Protein AF-A0AA38TE04-F1 (afdb_monomer)

InterPro domains:
  IPR000225 Armadillo [PF00514] (220-258)
  IPR000225 Armadillo [PS50176] (141-183)
  IPR000225 Armadillo [PS50176] (229-258)
  IPR000225 Armadillo [SM00185] (130-170)
  IPR000225 Armadillo [SM00185] (172-217)
  IPR000225 Armadillo [SM00185] (218-259)
  IPR000225 Armadillo [SM00185] (260-299)
  IPR011989 Armadillo-like helical [G3DSA:1.25.10.10] (79-306)
  IPR016024 Armadillo-type fold [SSF48371] (100-291)

Mean predicted aligned error: 15.2 Å

Secondary structure (DSSP, 8-state):
-------------SHHHHHHHHHHHHHHHHHHTT--------------------------S------------HHHHHHHHHHHHHHHHHHHHHHHHHHHHHHHHHHH--S-HHHHHHHHHHHHHHTSS-HHHHHHHHHTT-HHHHHHGGG-S-HHHHHHHHHHHHHHHTT-HHHHHHHHHTTHHHHHHHHHH-TTSSSPPHHHHHHHHHHHHHHHTSHHHHHHHHHTTHHHHHHHHHHH---HHHHHHHHHHHHHHHTSHHHHHHHHHSTTHHHHHHHHTTSTTTHHHHHHHHHHHHHS---------

Organism: NCBI:txid347529

Sequence (309 aa):
MAKLQQTSTTVVGDGSFKLWSSCRRKIIDAVRCSGGISRYRKTVKSPVPKNHKVEEVRASIDECRSDTVKSDCDGKVSEKLSELMKTSKLLSSAEEDVRWKAAVKRLQSGGDGGEALGGAKLVRVLAKDDSEAREKLALFGVIPPLVAMLDSDDLDSRISALYALLNLGIGNDLNKSAIVESGAVHKMLDLVESPIEGLPNPDLSAAIVANFLGLSALDSNKSVIGSSGAIPFLIKTLKSNKNPQVIQDSLRALYNLSILPSNVLPMIETGDFVPFLLTMMGDTGSSDRILSILSNVVSTPRVGPRLVP

Radius of gyration: 30.35 Å; Cα contacts (8 Å, |Δi|>4): 271; chains: 1; bounding box: 48×116×72 Å

Foldseek 3Di:
DDDDDDDDDDPPDDVVVVVVVVLLVVLVVVVVVVPDDDDDDDDDDDDDDDDDDDDDDDDDDDDDDDDDDDDPPPVVVVVVVVVVVVVVVVVVVVVLVVQLVLLLCLLPPPDDLVSNLVSLQSLLVQLQPDLVSLVVSVVSPSLLSLLVQLPPPDPSSVLSSLSSLLSSLVVNLVSLVVNVVSVSLQSLVCQCPPPPPPHRDPSSLLSSLSNLLSSLLHPVSLVVNLPRCVLLSLLVCLVPDDDPSSVQSSLNSLLSSLLDLVSLVVNVVNPCSSVVLVVVCVDPVCNVSSVSSVVSNSPRDPPPPPPPD

Nearest PDB structures (foldseek):
  3wpt-assembly2_B  TM=8.671E-01  e=2.484E-06  Homo sapiens
  5gxw-assembly1_A  TM=8.654E-01  e=3.233E-06  Mus musculus
  7n8j-assembly1_A  TM=8.600E-01  e=3.688E-06  Homo sapiens
  6p6e-assembly1_A  TM=8.614E-01  e=5.719E-06  Mus musculus
  6d7m-assembly1_B  TM=8.656E-01  e=7.442E-06  Mus musculus

Structure (mmCIF, N/CA/C/O backbone):
data_AF-A0AA38TE04-F1
#
_entry.id   AF-A0AA38TE04-F1
#
loop_
_atom_site.group_PDB
_atom_site.id
_atom_site.type_symbol
_atom_site.label_atom_id
_atom_site.label_alt_id
_atom_site.label_comp_id
_atom_site.label_asym_id
_atom_site.label_entity_id
_atom_site.label_seq_id
_atom_site.pdbx_PDB_ins_code
_atom_site.Cartn_x
_atom_site.Cartn_y
_atom_site.Cartn_z
_atom_site.occupancy
_atom_site.B_iso_or_equiv
_atom_site.auth_seq_id
_atom_site.auth_comp_id
_atom_site.auth_asym_id
_atom_site.auth_atom_id
_atom_site.pdbx_PDB_model_num
ATOM 1 N N . MET A 1 1 ? 4.808 53.481 -25.956 1.00 38.72 1 MET A N 1
ATOM 2 C CA . MET A 1 1 ? 5.789 52.407 -25.699 1.00 38.72 1 MET A CA 1
ATOM 3 C C . MET A 1 1 ? 5.038 51.171 -25.233 1.00 38.72 1 MET A C 1
ATOM 5 O O . MET A 1 1 ? 4.556 51.164 -24.113 1.00 38.72 1 MET A O 1
ATOM 9 N N . ALA A 1 2 ? 4.891 50.168 -26.098 1.00 33.72 2 ALA A N 1
ATOM 10 C CA . ALA A 1 2 ? 4.347 48.855 -25.756 1.00 33.72 2 ALA A CA 1
ATOM 11 C C . ALA A 1 2 ? 5.296 47.814 -26.363 1.00 33.72 2 ALA A C 1
ATOM 13 O O . ALA A 1 2 ? 5.526 47.828 -27.572 1.00 33.72 2 ALA A O 1
ATOM 14 N N . LYS A 1 3 ? 5.926 46.990 -25.521 1.00 33.34 3 LYS A N 1
ATOM 15 C CA . LYS A 1 3 ? 6.826 45.912 -25.947 1.00 33.34 3 LYS A CA 1
ATOM 16 C C . LYS A 1 3 ? 6.043 44.602 -25.936 1.00 33.34 3 LYS A C 1
ATOM 18 O O . LYS A 1 3 ? 5.576 44.171 -24.890 1.00 33.34 3 LYS A O 1
ATOM 23 N N . LEU A 1 4 ? 5.918 44.006 -27.119 1.00 36.34 4 LEU A N 1
ATOM 24 C CA . LEU A 1 4 ? 5.495 42.627 -27.341 1.00 36.34 4 LEU A CA 1
ATOM 25 C C . LEU A 1 4 ? 6.495 41.672 -26.674 1.00 36.34 4 LEU A C 1
ATOM 27 O O . LEU A 1 4 ? 7.697 41.775 -26.918 1.00 36.34 4 LEU A O 1
ATOM 31 N N . GLN A 1 5 ? 5.998 40.734 -25.870 1.00 35.09 5 GLN A N 1
ATOM 32 C CA . GLN A 1 5 ? 6.769 39.604 -25.358 1.00 35.09 5 GLN A CA 1
ATOM 33 C C . GLN A 1 5 ? 6.311 38.349 -26.109 1.00 35.09 5 GLN A C 1
ATOM 35 O O . GLN A 1 5 ? 5.155 37.943 -26.021 1.00 35.09 5 GLN A O 1
ATOM 40 N N . GLN A 1 6 ? 7.216 37.793 -26.914 1.00 31.72 6 GLN A N 1
ATOM 41 C CA . GLN A 1 6 ? 7.034 36.537 -27.634 1.00 31.72 6 GLN A CA 1
ATOM 42 C C . GLN A 1 6 ? 7.023 35.374 -26.635 1.00 31.72 6 GLN A C 1
ATOM 44 O O . GLN A 1 6 ? 7.957 35.212 -25.851 1.00 31.72 6 GLN A O 1
ATOM 49 N N . THR A 1 7 ? 5.980 34.551 -26.678 1.00 30.83 7 THR A N 1
ATOM 50 C CA . THR A 1 7 ? 5.929 33.256 -25.997 1.00 30.83 7 THR A CA 1
ATOM 51 C C . THR A 1 7 ? 6.610 32.205 -26.871 1.00 30.83 7 THR A C 1
ATOM 53 O O . THR A 1 7 ? 6.063 31.791 -27.892 1.00 30.83 7 THR A O 1
ATOM 56 N N . SER A 1 8 ? 7.805 31.771 -26.474 1.00 29.27 8 SER A N 1
ATOM 57 C CA . SER A 1 8 ? 8.493 30.628 -27.076 1.00 29.27 8 SER A CA 1
ATOM 58 C C . SER A 1 8 ? 7.889 29.326 -26.549 1.00 29.27 8 SER A C 1
ATOM 60 O O . SER A 1 8 ? 8.163 28.919 -25.423 1.00 29.27 8 SER A O 1
ATOM 62 N N . THR A 1 9 ? 7.075 28.656 -27.361 1.00 31.45 9 THR A N 1
ATOM 63 C CA . THR A 1 9 ? 6.688 27.255 -27.155 1.00 31.45 9 THR A CA 1
ATOM 64 C C . THR A 1 9 ? 7.867 26.352 -27.510 1.00 31.45 9 THR A C 1
ATOM 66 O O . THR A 1 9 ? 8.220 26.209 -28.682 1.00 31.45 9 THR A O 1
ATOM 69 N N . THR A 1 10 ? 8.492 25.739 -26.507 1.00 32.75 10 THR A N 1
ATOM 70 C CA . THR A 1 10 ? 9.497 24.691 -26.697 1.00 32.75 10 THR A CA 1
ATOM 71 C C . THR A 1 10 ? 8.806 23.376 -27.058 1.00 32.75 10 THR A C 1
ATOM 73 O O . THR A 1 10 ? 8.121 22.753 -26.252 1.00 32.75 10 THR A O 1
ATOM 76 N N . VAL A 1 11 ? 8.992 22.945 -28.305 1.00 35.91 11 VAL A N 1
ATOM 77 C CA . VAL A 1 11 ? 8.604 21.616 -28.787 1.00 35.91 11 VAL A CA 1
ATOM 78 C C . VAL A 1 11 ? 9.517 20.578 -28.127 1.00 35.91 11 VAL A C 1
ATOM 80 O O . VAL A 1 11 ? 10.657 20.382 -28.543 1.00 35.91 11 VAL A O 1
A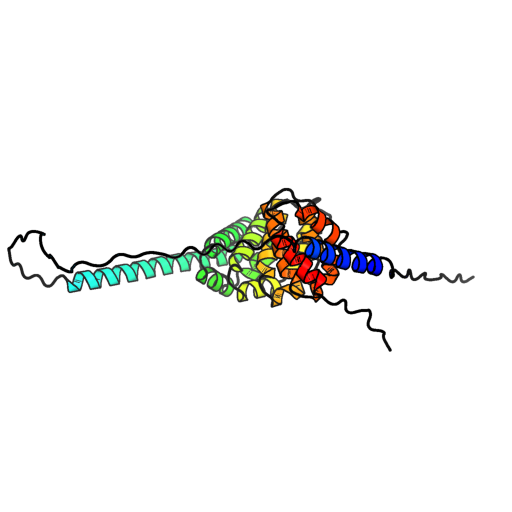TOM 83 N N . VAL A 1 12 ? 9.029 19.903 -27.085 1.00 41.62 12 VAL A N 1
ATOM 84 C CA . VAL A 1 12 ? 9.654 18.690 -26.536 1.00 41.62 12 VAL A CA 1
ATOM 85 C C . VAL A 1 12 ? 9.041 17.496 -27.263 1.00 41.62 12 VAL A C 1
ATOM 87 O O . VAL A 1 12 ? 8.003 16.979 -26.864 1.00 41.62 12 VAL A O 1
ATOM 90 N N . GLY A 1 13 ? 9.636 17.075 -28.379 1.00 42.44 13 GLY A N 1
ATOM 91 C CA . GLY A 1 13 ? 9.020 16.029 -29.200 1.00 42.44 13 GLY A CA 1
ATOM 92 C C . GLY A 1 13 ? 9.897 15.498 -30.325 1.00 42.44 13 GLY A C 1
ATOM 93 O O . GLY A 1 13 ? 9.541 15.654 -31.481 1.00 42.44 13 GLY A O 1
ATOM 94 N N . ASP A 1 14 ? 11.028 14.863 -29.998 1.00 38.62 14 ASP A N 1
ATOM 95 C CA . ASP A 1 14 ? 11.730 13.966 -30.946 1.00 38.62 14 ASP A CA 1
ATOM 96 C C . ASP A 1 14 ? 12.667 12.963 -30.229 1.00 38.62 14 ASP A C 1
ATOM 98 O O . ASP A 1 14 ? 12.814 11.807 -30.631 1.00 38.62 14 ASP A O 1
ATOM 102 N N . GLY A 1 15 ? 13.245 13.346 -29.081 1.00 36.28 15 GLY A N 1
ATOM 103 C CA . GLY A 1 15 ? 14.178 12.490 -28.325 1.00 36.28 15 GLY A CA 1
ATOM 104 C C . GLY A 1 15 ? 13.562 11.202 -27.751 1.00 36.28 15 GLY A C 1
ATOM 105 O O . GLY A 1 15 ? 14.175 10.135 -27.813 1.00 36.28 15 GLY A O 1
ATOM 106 N N . SER A 1 16 ? 12.318 11.265 -27.261 1.00 42.84 16 SER A N 1
ATOM 107 C CA . SER A 1 16 ? 11.611 10.120 -26.649 1.00 42.84 16 SER A CA 1
ATOM 108 C C . SER A 1 16 ? 11.242 9.019 -27.664 1.00 42.84 16 SER A C 1
ATOM 110 O O . SER A 1 16 ? 11.137 7.841 -27.311 1.00 42.84 16 SER A O 1
ATOM 112 N N . PHE A 1 17 ? 11.100 9.357 -28.953 1.00 38.09 17 PHE A N 1
ATOM 113 C CA . PHE A 1 17 ? 10.794 8.395 -30.023 1.00 38.09 17 PHE A CA 1
ATOM 114 C C . PHE A 1 17 ? 12.008 7.542 -30.417 1.00 38.09 17 PHE A C 1
ATOM 116 O O . PHE A 1 17 ? 11.901 6.318 -30.580 1.00 38.09 17 PHE A O 1
ATOM 123 N N . LYS A 1 18 ? 13.186 8.166 -30.537 1.00 46.69 18 LYS A N 1
ATOM 124 C CA . LYS A 1 18 ? 14.438 7.473 -30.889 1.00 46.69 18 LYS A CA 1
ATOM 125 C C . LYS A 1 18 ? 14.921 6.579 -29.747 1.00 46.69 18 LYS A C 1
ATOM 127 O O . LYS A 1 18 ? 15.347 5.451 -29.997 1.00 46.69 18 LYS A O 1
ATOM 132 N N . LEU A 1 19 ? 14.767 7.028 -28.498 1.00 44.38 19 LEU A N 1
ATOM 133 C CA . LEU A 1 19 ? 15.111 6.223 -27.325 1.00 44.38 19 LEU A CA 1
ATOM 134 C C . LEU A 1 19 ? 14.203 4.987 -27.191 1.00 44.38 19 LEU A C 1
ATOM 136 O O . LEU A 1 19 ? 14.706 3.892 -26.964 1.00 44.38 19 LEU A O 1
ATOM 140 N N . TRP A 1 20 ? 12.890 5.127 -27.412 1.00 43.22 20 TRP A N 1
ATOM 141 C CA . TRP A 1 20 ? 11.911 4.033 -27.318 1.00 43.22 20 TRP A CA 1
ATOM 142 C C . TRP A 1 20 ? 12.057 2.982 -28.417 1.00 43.22 20 TRP A C 1
ATOM 144 O O . TRP A 1 20 ? 12.093 1.787 -28.138 1.00 43.22 20 TRP A O 1
ATOM 154 N N . SER A 1 21 ? 12.181 3.411 -29.675 1.00 46.50 21 SER A N 1
ATOM 155 C CA . SER A 1 21 ? 12.411 2.489 -30.794 1.00 46.50 21 SER A CA 1
ATOM 156 C C . SER A 1 21 ? 13.753 1.763 -30.669 1.00 46.50 21 SER A C 1
ATOM 158 O O . SER A 1 21 ? 13.874 0.614 -31.091 1.00 46.50 21 SER A O 1
ATOM 160 N N . SER A 1 22 ? 14.760 2.405 -30.069 1.00 51.41 22 SER A N 1
ATOM 161 C CA . SER A 1 22 ? 16.036 1.780 -29.715 1.00 51.41 22 SER A CA 1
ATOM 162 C C . SER A 1 22 ? 15.880 0.799 -28.547 1.00 51.41 22 SER A C 1
ATOM 164 O O . SER A 1 22 ? 16.339 -0.333 -28.635 1.00 51.41 22 SER A O 1
ATOM 166 N N . CYS A 1 23 ? 15.165 1.178 -27.487 1.00 48.31 23 CYS A N 1
ATOM 167 C CA . CYS A 1 23 ? 14.986 0.360 -26.289 1.00 48.31 23 CYS A CA 1
ATOM 168 C C . CYS A 1 23 ? 14.104 -0.875 -26.538 1.00 48.31 23 CYS A C 1
ATOM 170 O O . CYS A 1 23 ? 14.495 -1.987 -26.195 1.00 48.31 23 CYS A O 1
ATOM 172 N N . ARG A 1 24 ? 12.975 -0.717 -27.243 1.00 50.34 24 ARG A N 1
ATOM 173 C CA . ARG A 1 24 ? 12.100 -1.823 -27.663 1.00 50.34 24 ARG A CA 1
ATOM 174 C C . ARG A 1 24 ? 12.838 -2.822 -28.557 1.00 50.34 24 ARG A C 1
ATOM 176 O O . ARG A 1 24 ? 12.668 -4.022 -28.375 1.00 50.34 24 ARG A O 1
ATOM 183 N N . ARG A 1 25 ? 13.681 -2.344 -29.484 1.00 57.00 25 ARG A N 1
ATOM 184 C CA . ARG A 1 25 ? 14.555 -3.212 -30.296 1.00 57.00 25 ARG A CA 1
ATOM 185 C C . ARG A 1 25 ? 15.589 -3.936 -29.434 1.00 57.00 25 ARG A C 1
ATOM 187 O O . ARG A 1 25 ? 15.628 -5.154 -29.478 1.00 57.00 25 ARG A O 1
ATOM 194 N N . LYS A 1 26 ? 16.320 -3.224 -28.567 1.00 52.88 26 LYS A N 1
ATOM 195 C CA . LYS A 1 26 ? 17.317 -3.816 -27.653 1.00 52.88 26 LYS A CA 1
ATOM 196 C C . LYS A 1 26 ? 16.736 -4.908 -26.746 1.00 52.88 26 LYS A C 1
ATOM 198 O O . LYS A 1 26 ? 17.396 -5.918 -26.534 1.00 52.88 26 LYS A O 1
ATOM 203 N N . ILE A 1 27 ? 15.513 -4.730 -26.237 1.00 49.69 27 ILE A N 1
ATOM 204 C CA . ILE A 1 27 ? 14.828 -5.745 -25.418 1.00 49.69 27 ILE A CA 1
ATOM 205 C C . ILE A 1 27 ? 14.454 -6.968 -26.269 1.00 49.69 27 ILE A C 1
ATOM 207 O O . ILE A 1 27 ? 14.740 -8.096 -25.876 1.00 49.69 27 ILE A O 1
ATOM 211 N N . ILE A 1 28 ? 13.865 -6.762 -27.453 1.00 53.12 28 ILE A N 1
ATOM 212 C CA . ILE A 1 28 ? 13.519 -7.856 -28.378 1.00 53.12 28 ILE A CA 1
ATOM 213 C C . ILE A 1 28 ? 14.775 -8.632 -28.817 1.00 53.12 28 ILE A C 1
ATOM 215 O O . ILE A 1 28 ? 14.739 -9.860 -28.888 1.00 53.12 28 ILE A O 1
ATOM 219 N N . ASP A 1 29 ? 15.886 -7.940 -29.068 1.00 46.28 29 ASP A N 1
ATOM 220 C CA . ASP A 1 29 ? 17.148 -8.543 -29.504 1.00 46.28 29 ASP A CA 1
ATOM 221 C C . ASP A 1 29 ? 17.824 -9.340 -28.373 1.00 46.28 29 ASP A C 1
ATOM 223 O O . ASP A 1 29 ? 18.316 -10.443 -28.607 1.00 46.28 29 ASP A O 1
ATOM 227 N N . ALA A 1 30 ? 17.767 -8.858 -27.126 1.00 45.12 30 ALA A N 1
ATOM 228 C CA . ALA A 1 30 ? 18.273 -9.589 -25.959 1.00 45.12 30 ALA A CA 1
ATOM 229 C C . ALA A 1 30 ? 17.494 -10.894 -25.687 1.00 45.12 30 ALA A C 1
ATOM 231 O O . ALA A 1 30 ? 18.088 -11.917 -25.340 1.00 45.12 30 ALA A O 1
ATOM 232 N N . VAL A 1 31 ? 16.173 -10.885 -25.902 1.00 46.44 31 VAL A N 1
ATOM 233 C CA . VAL A 1 31 ? 15.305 -12.068 -25.739 1.00 46.44 31 VAL A CA 1
ATOM 234 C C . VAL A 1 31 ? 15.474 -13.065 -26.895 1.00 46.44 31 VAL A C 1
ATOM 236 O O . VAL A 1 31 ? 15.338 -14.271 -26.705 1.00 46.44 31 VAL A O 1
ATOM 239 N N . ARG A 1 32 ? 15.825 -12.601 -28.101 1.00 41.62 32 ARG A N 1
ATOM 240 C CA . ARG A 1 32 ? 16.087 -13.479 -29.256 1.00 41.62 32 ARG A CA 1
ATOM 241 C C . ARG A 1 32 ? 17.438 -14.194 -29.187 1.00 41.62 32 ARG A C 1
ATOM 243 O O . ARG A 1 32 ? 17.547 -15.311 -29.687 1.00 41.62 32 ARG A O 1
ATOM 250 N N . CYS A 1 33 ? 18.441 -13.603 -28.542 1.00 42.47 33 CYS A N 1
ATOM 251 C CA . CYS A 1 33 ? 19.787 -14.181 -28.444 1.00 42.47 33 CYS A CA 1
ATOM 252 C C . CYS A 1 33 ? 19.950 -15.278 -27.372 1.00 42.47 33 CYS A C 1
ATOM 254 O O . CYS A 1 33 ? 21.023 -15.865 -27.276 1.00 42.47 33 CYS A O 1
ATOM 256 N N . SER A 1 34 ? 18.907 -15.603 -26.602 1.00 45.31 34 SER A N 1
ATOM 257 C CA . SER A 1 34 ? 18.903 -16.707 -25.620 1.00 45.31 34 SER A CA 1
ATOM 258 C C . SER A 1 34 ? 18.137 -17.957 -26.098 1.00 45.31 34 SER A C 1
ATOM 260 O O . SER A 1 34 ? 18.034 -18.942 -25.372 1.00 45.31 34 SER A O 1
ATOM 262 N N . GLY A 1 35 ? 17.636 -17.961 -27.340 1.00 38.88 35 GLY A N 1
ATOM 263 C CA . GLY A 1 35 ? 16.794 -19.028 -27.900 1.00 38.88 35 GLY A CA 1
ATOM 264 C C . GLY A 1 35 ? 17.514 -20.211 -28.566 1.00 38.88 35 GLY A C 1
ATOM 265 O O . GLY A 1 35 ? 16.882 -20.934 -29.335 1.00 38.88 35 GLY A O 1
ATOM 266 N N . GLY A 1 36 ? 18.811 -20.425 -28.332 1.00 38.28 36 GLY A N 1
ATOM 267 C CA . GLY A 1 36 ? 19.568 -21.500 -28.982 1.00 38.28 36 GLY A CA 1
ATOM 268 C C . GLY A 1 36 ? 20.383 -22.337 -28.001 1.00 38.28 36 GLY A C 1
ATOM 269 O O . GLY A 1 36 ? 21.190 -21.766 -27.280 1.00 38.28 36 GLY A O 1
ATOM 270 N N . ILE A 1 37 ? 20.205 -23.670 -28.082 1.00 32.03 37 ILE A N 1
ATOM 271 C CA . ILE A 1 37 ? 20.864 -24.811 -27.384 1.00 32.03 37 ILE A CA 1
ATOM 272 C C . ILE A 1 37 ? 19.878 -25.490 -26.409 1.00 32.03 37 ILE A C 1
ATOM 274 O O . ILE A 1 37 ? 19.326 -24.840 -25.540 1.00 32.03 37 ILE A O 1
ATOM 278 N N . SER A 1 38 ? 19.598 -26.796 -26.409 1.00 33.50 38 SER A N 1
ATOM 279 C CA . SER A 1 38 ? 19.860 -27.932 -27.299 1.00 33.50 38 SER A CA 1
ATOM 280 C C . SER A 1 38 ? 18.955 -29.079 -26.808 1.00 33.50 38 SER A C 1
ATOM 282 O O . SER A 1 38 ? 18.758 -29.251 -25.606 1.00 33.50 38 SER A O 1
ATOM 284 N N . ARG A 1 39 ? 18.373 -29.863 -27.722 1.00 35.88 39 ARG A N 1
ATOM 285 C CA . ARG A 1 39 ? 17.531 -31.022 -27.384 1.00 35.88 39 ARG A CA 1
ATOM 286 C C . ARG A 1 39 ? 18.402 -32.150 -26.826 1.00 35.88 39 ARG A C 1
ATOM 288 O O . ARG A 1 39 ? 19.216 -32.694 -27.565 1.00 35.88 39 ARG A O 1
ATOM 295 N N . TYR A 1 40 ? 18.147 -32.591 -25.594 1.00 26.23 40 TYR A N 1
ATOM 296 C CA . TYR A 1 40 ? 18.570 -33.918 -25.138 1.00 26.23 40 TYR A CA 1
ATOM 297 C C . TYR A 1 40 ? 17.358 -34.739 -24.692 1.00 26.23 40 TYR A C 1
ATOM 299 O O . TYR A 1 40 ? 16.771 -34.538 -23.634 1.00 26.23 40 TYR A O 1
ATOM 307 N N . ARG A 1 41 ? 16.973 -35.665 -25.570 1.00 27.41 41 ARG A N 1
ATOM 308 C CA . ARG A 1 41 ? 15.971 -36.709 -25.368 1.00 27.41 41 ARG A CA 1
ATOM 309 C C . ARG A 1 41 ? 16.721 -37.962 -24.915 1.00 27.41 41 ARG A C 1
ATOM 311 O O . ARG A 1 41 ? 17.517 -38.485 -25.688 1.00 27.41 41 ARG A O 1
ATOM 318 N N . LYS A 1 42 ? 16.453 -38.478 -23.714 1.00 25.88 42 LYS A N 1
ATOM 319 C CA . LYS A 1 42 ? 16.812 -39.856 -23.343 1.00 25.88 42 LYS A CA 1
ATOM 320 C C . LYS A 1 42 ? 15.580 -40.593 -22.832 1.00 25.88 42 LYS A C 1
ATOM 322 O O . LYS A 1 42 ? 15.143 -40.426 -21.703 1.00 25.88 42 LYS A O 1
ATOM 327 N N . THR A 1 43 ? 15.027 -41.397 -23.728 1.00 28.17 43 THR A N 1
ATOM 328 C CA . THR A 1 43 ? 14.145 -42.530 -23.454 1.00 28.17 43 THR A CA 1
ATOM 329 C C . THR A 1 43 ? 14.964 -43.674 -22.861 1.00 28.17 43 THR A C 1
ATOM 331 O O . THR A 1 43 ? 15.956 -44.065 -23.475 1.00 28.17 43 THR A O 1
ATOM 334 N N . VAL A 1 44 ? 14.524 -44.267 -21.752 1.00 27.95 44 VAL A N 1
ATOM 335 C CA . VAL A 1 44 ? 14.945 -45.619 -21.346 1.00 27.95 44 VAL A CA 1
ATOM 336 C C . VAL A 1 44 ? 13.702 -46.396 -20.904 1.00 27.95 44 VAL A C 1
ATOM 338 O O . VAL A 1 44 ? 12.920 -45.919 -20.088 1.00 27.95 44 VAL A O 1
ATOM 341 N N . LYS A 1 45 ? 13.499 -47.558 -21.537 1.00 27.08 45 LYS A N 1
ATOM 342 C CA . LYS A 1 45 ? 12.419 -48.534 -21.320 1.00 27.08 45 LYS A CA 1
ATOM 343 C C . LYS A 1 45 ? 12.750 -49.466 -20.136 1.00 27.08 45 LYS A C 1
ATOM 345 O O . LYS A 1 45 ? 13.922 -49.707 -19.869 1.00 27.08 45 LYS A O 1
ATOM 350 N N . SER A 1 46 ? 11.704 -50.002 -19.494 1.00 28.20 46 SER A N 1
ATOM 351 C CA . SER A 1 46 ? 11.703 -51.010 -18.409 1.00 28.20 46 SER A CA 1
ATOM 352 C C . SER A 1 46 ? 12.424 -52.330 -18.733 1.00 28.20 46 SER A C 1
ATOM 354 O O . SER A 1 46 ? 12.710 -52.611 -19.899 1.00 28.20 46 SER A O 1
ATOM 356 N N . PRO A 1 47 ? 12.583 -53.210 -17.722 1.00 31.42 47 PRO A N 1
ATOM 357 C CA . PRO A 1 47 ? 11.689 -54.378 -17.680 1.00 31.42 47 PRO A CA 1
ATOM 358 C C . PRO A 1 47 ? 11.149 -54.768 -16.284 1.00 31.42 47 PRO A C 1
ATOM 360 O O . PRO A 1 47 ? 11.722 -54.455 -15.246 1.00 31.42 47 PRO A O 1
ATOM 363 N N . VAL A 1 48 ? 10.015 -55.475 -16.315 1.00 32.59 48 VAL A N 1
ATOM 364 C CA . VAL A 1 48 ? 9.251 -56.104 -15.214 1.00 32.59 48 VAL A CA 1
ATOM 365 C C . VAL A 1 48 ? 9.795 -57.514 -14.916 1.00 32.59 48 VAL A C 1
ATOM 367 O O . VAL A 1 48 ? 10.240 -58.178 -15.856 1.00 32.59 48 VAL A O 1
ATOM 370 N N . PRO A 1 49 ? 9.651 -58.039 -13.678 1.00 31.92 49 PRO A N 1
ATOM 371 C CA . PRO A 1 49 ? 9.013 -59.358 -13.549 1.00 31.92 49 PRO A CA 1
ATOM 372 C C . PRO A 1 49 ? 8.019 -59.521 -12.366 1.00 31.92 49 PRO A C 1
ATOM 374 O O . PRO A 1 49 ? 8.308 -59.221 -11.217 1.00 31.92 49 PRO A O 1
ATOM 377 N N . LYS A 1 50 ? 6.837 -60.030 -12.747 1.00 29.75 50 LYS A N 1
ATOM 378 C CA . LYS A 1 50 ? 5.832 -60.950 -12.153 1.00 29.75 50 LYS A CA 1
ATOM 379 C C . LYS A 1 50 ? 5.790 -61.299 -10.639 1.00 29.75 50 LYS A C 1
ATOM 381 O O . LYS A 1 50 ? 6.694 -61.932 -10.117 1.00 29.75 50 LYS A O 1
ATOM 386 N N . ASN A 1 51 ? 4.593 -61.049 -10.074 1.00 29.19 51 ASN A N 1
ATOM 387 C CA . ASN A 1 51 ? 3.705 -61.867 -9.208 1.00 29.19 51 ASN A CA 1
ATOM 388 C C . ASN A 1 51 ? 4.281 -62.858 -8.176 1.00 29.19 51 ASN A C 1
ATOM 390 O O . ASN A 1 51 ? 4.880 -63.847 -8.574 1.00 29.19 51 ASN A O 1
ATOM 394 N N . HIS A 1 52 ? 3.821 -62.747 -6.915 1.00 29.28 52 HIS A N 1
ATOM 395 C CA . HIS A 1 52 ? 3.005 -63.785 -6.251 1.00 29.28 52 HIS A CA 1
ATOM 396 C C . HIS A 1 52 ? 2.312 -63.308 -4.947 1.00 29.28 52 HIS A C 1
ATOM 398 O O . HIS A 1 52 ? 2.959 -62.789 -4.051 1.00 29.28 52 HIS A O 1
ATOM 404 N N . LYS A 1 53 ? 1.006 -63.625 -4.884 1.00 27.03 53 LYS A N 1
ATOM 405 C CA . LYS A 1 53 ? 0.137 -64.028 -3.753 1.00 27.03 53 LYS A CA 1
ATOM 406 C C . LYS A 1 53 ? -0.287 -63.052 -2.632 1.00 27.03 53 LYS A C 1
ATOM 408 O O . LYS A 1 53 ? 0.492 -62.336 -2.024 1.00 27.03 53 LYS A O 1
ATOM 413 N N . VAL A 1 54 ? -1.598 -63.146 -2.400 1.00 32.03 54 VAL A N 1
ATOM 414 C CA . VAL A 1 54 ? -2.486 -62.604 -1.362 1.00 32.03 54 VAL A CA 1
ATOM 415 C C . VAL A 1 54 ? -2.487 -63.543 -0.148 1.00 32.03 54 VAL A C 1
ATOM 417 O O . VAL A 1 54 ? -2.451 -64.747 -0.381 1.00 32.03 54 VAL A O 1
ATOM 420 N N . GLU A 1 55 ? -2.571 -62.996 1.075 1.00 28.33 55 GLU A N 1
ATOM 421 C CA . GLU A 1 55 ? -3.218 -63.529 2.310 1.00 28.33 55 GLU A CA 1
ATOM 422 C C . GLU A 1 55 ? -2.840 -62.582 3.477 1.00 28.33 55 GLU A C 1
ATOM 424 O O . GLU A 1 55 ? -1.666 -62.327 3.720 1.00 28.33 55 GLU A O 1
ATOM 429 N N . GLU A 1 56 ? -3.742 -61.748 4.005 1.00 32.84 56 GLU A N 1
ATOM 430 C CA . GLU A 1 56 ? -4.646 -62.006 5.146 1.00 32.84 56 GLU A CA 1
ATOM 431 C C . GLU A 1 56 ? -3.986 -62.704 6.347 1.00 32.84 56 GLU A C 1
ATOM 433 O O . GLU A 1 56 ? -3.902 -63.922 6.363 1.00 32.84 56 GLU A O 1
ATOM 438 N N . VAL A 1 57 ? -3.632 -61.943 7.398 1.00 27.69 57 VAL A N 1
ATOM 439 C CA . VAL A 1 57 ? -3.637 -62.432 8.791 1.00 27.69 57 VAL A CA 1
ATOM 440 C C . VAL A 1 57 ? -4.023 -61.291 9.741 1.00 27.69 57 VAL A C 1
ATOM 442 O O . VAL A 1 57 ? -3.306 -60.304 9.907 1.00 27.69 57 VAL A O 1
ATOM 445 N N . ARG A 1 58 ? -5.199 -61.452 10.354 1.00 27.59 58 ARG A N 1
ATOM 446 C CA . ARG A 1 58 ? -5.673 -60.764 11.561 1.00 27.59 58 ARG A CA 1
ATOM 447 C C . ARG A 1 58 ? -5.033 -61.377 12.814 1.00 27.59 58 ARG A C 1
ATOM 449 O O . ARG A 1 58 ? -4.655 -62.540 12.800 1.00 27.59 58 ARG A O 1
ATOM 456 N N . ALA A 1 59 ? -5.138 -60.611 13.902 1.00 28.03 59 ALA A N 1
ATOM 457 C CA . ALA A 1 59 ? -5.035 -60.986 15.317 1.00 28.03 59 ALA A CA 1
ATOM 458 C C . ALA A 1 59 ? -3.657 -60.812 15.972 1.00 28.03 59 ALA A C 1
ATOM 460 O O . ALA A 1 59 ? -2.702 -61.518 15.660 1.00 28.03 59 ALA A O 1
ATOM 461 N N . SER A 1 60 ? -3.598 -59.896 16.945 1.00 27.52 60 SER A N 1
ATOM 462 C CA . SER A 1 60 ? -3.355 -60.213 18.365 1.00 27.52 60 SER A CA 1
ATOM 463 C C . SER A 1 60 ? -3.263 -58.907 19.163 1.00 27.52 60 SER A C 1
ATOM 465 O O . SER A 1 60 ? -2.213 -58.274 19.202 1.00 27.52 60 SER A O 1
ATOM 467 N N . ILE A 1 61 ? -4.366 -58.484 19.783 1.00 33.03 61 ILE A N 1
ATOM 468 C CA . ILE A 1 61 ? -4.312 -57.714 21.031 1.00 33.03 61 ILE A CA 1
ATOM 469 C C . ILE A 1 61 ? -5.269 -58.427 21.977 1.00 33.03 61 ILE A C 1
ATOM 471 O O . ILE A 1 61 ? -6.441 -58.612 21.650 1.00 33.03 61 ILE A O 1
ATOM 475 N N . ASP A 1 62 ? -4.693 -58.892 23.079 1.00 28.72 62 ASP A N 1
ATOM 476 C CA . ASP A 1 62 ? -5.294 -59.768 24.069 1.00 28.72 62 ASP A CA 1
ATOM 477 C C . ASP A 1 62 ? -6.578 -59.215 24.689 1.00 28.72 62 ASP A C 1
ATOM 479 O O . ASP A 1 62 ? -6.726 -58.031 25.001 1.00 28.72 62 ASP A O 1
ATOM 483 N N . GLU A 1 63 ? -7.489 -60.160 24.884 1.00 29.67 63 GLU A N 1
ATOM 484 C CA . GLU A 1 63 ? -8.744 -60.070 25.603 1.00 29.67 63 GLU A CA 1
ATOM 485 C C . GLU A 1 63 ? -8.468 -60.057 27.115 1.00 29.67 63 GLU A C 1
ATOM 487 O O . GLU A 1 63 ? -7.836 -60.965 27.650 1.00 29.67 63 GLU A O 1
ATOM 492 N N . CYS A 1 64 ? -9.007 -59.065 27.825 1.00 24.33 64 CYS A N 1
ATOM 493 C CA . CYS A 1 64 ? -9.292 -59.184 29.252 1.00 24.33 64 CYS A CA 1
ATOM 494 C C . CYS A 1 64 ? -10.796 -58.927 29.454 1.00 24.33 64 CYS A C 1
ATOM 496 O O . CYS A 1 64 ? -11.250 -57.787 29.542 1.00 24.33 64 CYS A O 1
ATOM 498 N N . ARG A 1 65 ? -11.575 -60.017 29.440 1.00 30.97 65 ARG A N 1
ATOM 499 C CA . ARG A 1 65 ? -12.901 -60.154 30.084 1.00 30.97 65 ARG A CA 1
ATOM 500 C C . ARG A 1 65 ? -12.675 -60.247 31.600 1.00 30.97 65 ARG A C 1
ATOM 502 O O . ARG A 1 65 ? -11.668 -60.811 32.000 1.00 30.97 65 ARG A O 1
ATOM 509 N N . SER A 1 66 ? -13.536 -59.825 32.516 1.00 35.38 66 SER A N 1
ATOM 510 C CA . SER A 1 66 ? -14.878 -59.234 32.556 1.00 35.38 66 SER A CA 1
ATOM 511 C C . SER A 1 66 ? -14.897 -58.346 33.821 1.00 35.38 66 SER A C 1
ATOM 513 O O . SER A 1 66 ? -14.037 -58.488 34.680 1.00 35.38 66 SER A O 1
ATOM 515 N N . ASP A 1 67 ? -15.751 -57.335 33.949 1.00 28.31 67 ASP A N 1
ATOM 516 C CA . ASP A 1 67 ? -17.022 -57.535 34.642 1.00 28.31 67 ASP A CA 1
ATOM 517 C C . ASP A 1 67 ? -18.039 -56.455 34.277 1.00 28.31 67 ASP A C 1
ATOM 519 O O . ASP A 1 67 ? -17.766 -55.257 34.209 1.00 28.31 67 ASP A O 1
ATOM 523 N N . THR A 1 68 ? -19.259 -56.922 34.045 1.00 40.94 68 THR A N 1
ATOM 524 C CA . THR A 1 68 ? -20.451 -56.118 33.826 1.00 40.94 68 THR A CA 1
ATOM 525 C C . THR A 1 68 ? -20.755 -55.227 35.025 1.00 40.94 68 THR A C 1
ATOM 527 O O . THR A 1 68 ? -21.295 -55.690 36.028 1.00 40.94 68 THR A O 1
ATOM 530 N N . VAL A 1 69 ? -20.573 -53.923 34.839 1.00 32.75 69 VAL A N 1
ATOM 531 C CA . VAL A 1 69 ? -21.501 -52.921 35.365 1.00 32.75 69 VAL A CA 1
ATOM 532 C C . VAL A 1 69 ? -22.093 -52.213 34.152 1.00 32.75 69 VAL A C 1
ATOM 534 O O . VAL A 1 69 ? -21.412 -51.458 33.464 1.00 32.75 69 VAL A O 1
ATOM 537 N N . LYS A 1 70 ? -23.366 -52.494 33.847 1.00 46.19 70 LYS A N 1
ATOM 538 C CA . LYS A 1 70 ? -24.144 -51.665 32.920 1.00 46.19 70 LYS A CA 1
ATOM 539 C C . LYS A 1 70 ? -24.142 -50.243 33.478 1.00 46.19 70 LYS A C 1
ATOM 541 O O . LYS A 1 70 ? -24.778 -49.994 34.498 1.00 46.19 70 LYS A O 1
ATOM 546 N N . SER A 1 71 ? -23.451 -49.324 32.816 1.00 41.84 71 SER A N 1
ATOM 547 C CA . SER A 1 71 ? -23.689 -47.898 33.007 1.00 41.84 71 SER A CA 1
ATOM 548 C C . SER A 1 71 ? -23.851 -47.254 31.636 1.00 41.84 71 SER A C 1
ATOM 550 O O . SER A 1 71 ? -22.928 -47.267 30.822 1.00 41.84 71 SER A O 1
ATOM 552 N N . ASP A 1 72 ? -25.056 -46.749 31.383 1.00 43.94 72 ASP A N 1
ATOM 553 C CA . ASP A 1 72 ? -25.465 -46.002 30.193 1.00 43.94 72 ASP A CA 1
ATOM 554 C C . ASP A 1 72 ? -24.715 -44.657 30.095 1.00 43.94 72 ASP A C 1
ATOM 556 O O . ASP A 1 72 ? -25.286 -43.589 30.337 1.00 43.94 72 ASP A O 1
ATOM 560 N N . CYS A 1 73 ? -23.415 -44.687 29.792 1.00 43.72 73 CYS A N 1
ATOM 561 C CA . CYS A 1 73 ? -22.561 -43.498 29.893 1.00 43.72 73 CYS A CA 1
ATOM 562 C C . CYS A 1 73 ? -21.914 -43.052 28.574 1.00 43.72 73 CYS A C 1
ATOM 564 O O . CYS A 1 73 ? -21.604 -41.867 28.448 1.00 43.72 73 CYS A O 1
ATOM 566 N N . ASP A 1 74 ? -21.775 -43.919 27.568 1.00 46.59 74 ASP A N 1
ATOM 567 C CA . ASP A 1 74 ? -20.971 -43.586 26.379 1.00 46.59 74 ASP A CA 1
ATOM 568 C C . ASP A 1 74 ? -21.610 -42.527 25.462 1.00 46.59 74 ASP A C 1
ATOM 570 O O . ASP A 1 74 ? -20.907 -41.693 24.890 1.00 46.59 74 ASP A O 1
ATOM 574 N N . GLY A 1 75 ? -22.945 -42.455 25.389 1.00 48.66 75 GLY A N 1
ATOM 575 C CA . GLY A 1 75 ? -23.639 -41.400 24.634 1.00 48.66 75 GLY A CA 1
ATOM 576 C C . GLY A 1 75 ? -23.543 -40.014 25.289 1.00 48.66 75 GLY A C 1
ATOM 577 O O . GLY A 1 75 ? -23.317 -39.012 24.613 1.00 48.66 75 GLY A O 1
ATOM 578 N N . LYS A 1 76 ? -23.629 -39.955 26.627 1.00 49.88 76 LYS A N 1
ATOM 579 C CA . LYS A 1 76 ? -23.613 -38.695 27.396 1.00 49.88 76 LYS A CA 1
ATOM 580 C C . LYS A 1 76 ? -22.247 -38.015 27.412 1.00 49.88 76 LYS A C 1
ATOM 582 O O . LYS A 1 76 ? -22.186 -36.792 27.520 1.00 49.88 76 LYS A O 1
ATOM 587 N N . VAL A 1 77 ? -21.156 -38.781 27.338 1.00 53.72 77 VAL A N 1
ATOM 588 C CA . VAL A 1 77 ? -19.792 -38.227 27.308 1.00 53.72 77 VAL A CA 1
ATOM 589 C C . VAL A 1 77 ? -19.507 -37.563 25.958 1.00 53.72 77 VAL A C 1
ATOM 591 O O . VAL A 1 77 ? -18.956 -36.465 25.932 1.00 53.72 77 VAL A O 1
ATOM 594 N N . SER A 1 78 ? -19.949 -38.169 24.851 1.00 60.72 78 SER A N 1
ATOM 595 C CA . SER A 1 78 ? -19.820 -37.591 23.505 1.00 60.72 78 SER A CA 1
ATOM 596 C C . SER A 1 78 ? -20.625 -36.293 23.355 1.00 60.72 78 SER A C 1
ATOM 598 O O . SER A 1 78 ? -20.113 -35.289 22.854 1.00 60.72 78 SER A O 1
ATOM 600 N N . GLU A 1 79 ? -21.854 -36.275 23.876 1.00 71.75 79 GLU A N 1
ATOM 601 C CA . GLU A 1 79 ? -22.734 -35.105 23.817 1.00 71.75 79 GLU A CA 1
ATOM 602 C C . GLU A 1 79 ? -22.188 -33.938 24.652 1.00 71.75 79 GLU A C 1
ATOM 604 O O . GLU A 1 79 ? -22.047 -32.829 24.128 1.00 71.75 79 GLU A O 1
ATOM 609 N N . LYS A 1 80 ? -21.757 -34.214 25.896 1.00 73.31 80 LYS A N 1
ATOM 610 C CA . LYS A 1 80 ? -21.102 -33.236 26.783 1.00 73.31 80 LYS A CA 1
ATOM 611 C C . LYS A 1 80 ? -19.787 -32.709 26.218 1.00 73.31 80 LYS A C 1
ATOM 613 O O . LYS A 1 80 ? -19.501 -31.528 26.376 1.00 73.31 80 LYS A O 1
ATOM 618 N N . LEU A 1 81 ? -18.984 -33.544 25.556 1.00 70.19 81 LEU A N 1
ATOM 619 C CA . LEU A 1 81 ? -17.752 -33.093 24.903 1.00 70.19 81 LEU A CA 1
ATOM 620 C C . LEU A 1 81 ? -18.064 -32.165 23.719 1.00 70.19 81 LEU A C 1
ATOM 622 O O . LEU A 1 81 ? -17.405 -31.138 23.563 1.00 70.19 81 LEU A O 1
ATOM 626 N N . SER A 1 82 ? -19.103 -32.470 22.932 1.00 77.69 82 SER A N 1
ATOM 627 C CA . SER A 1 82 ? -19.569 -31.579 21.859 1.00 77.69 82 SER A CA 1
ATOM 628 C C . SER A 1 82 ? -20.082 -30.246 22.410 1.00 77.69 82 SER A C 1
ATOM 630 O O . SER A 1 82 ? -19.844 -29.191 21.825 1.00 77.69 82 SER A O 1
ATOM 632 N N . GLU A 1 83 ? -20.764 -30.284 23.553 1.00 81.38 83 GLU A N 1
ATOM 633 C CA . GLU A 1 83 ? -21.316 -29.109 24.216 1.00 81.38 83 GLU A CA 1
ATOM 634 C C . GLU A 1 83 ? -20.202 -28.243 24.816 1.00 81.38 83 GLU A C 1
ATOM 636 O O . GLU A 1 83 ? -20.212 -27.031 24.629 1.00 81.38 83 GLU A O 1
ATOM 641 N N . LEU A 1 84 ? -19.172 -28.853 25.411 1.00 73.38 84 LEU A N 1
ATOM 642 C CA . LEU A 1 84 ? -17.970 -28.164 25.894 1.00 73.38 84 LEU A CA 1
ATOM 643 C C . LEU A 1 84 ? -17.137 -27.547 24.762 1.00 73.38 84 LEU A C 1
ATOM 645 O O . LEU A 1 84 ? -16.622 -26.439 24.904 1.00 73.38 84 LEU A O 1
ATOM 649 N N . MET A 1 85 ? -17.025 -28.219 23.613 1.00 70.62 85 MET A N 1
ATOM 650 C CA . MET A 1 85 ? -16.387 -27.631 22.430 1.00 70.62 85 MET A CA 1
ATOM 651 C C . MET A 1 85 ? -17.196 -26.449 21.882 1.00 70.62 85 MET A C 1
ATOM 653 O O . MET A 1 85 ? -16.617 -25.430 21.504 1.00 70.62 85 MET A O 1
ATOM 657 N N . LYS A 1 86 ? -18.532 -26.543 21.877 1.00 74.12 86 LYS A N 1
ATOM 658 C CA . LYS A 1 86 ? -19.412 -25.430 21.488 1.00 74.12 86 LYS A CA 1
ATOM 659 C C . LYS A 1 86 ? -19.299 -24.257 22.458 1.00 74.12 86 LYS A C 1
ATOM 661 O O . LYS A 1 86 ? -19.170 -23.128 22.001 1.00 74.12 86 LYS A O 1
ATOM 666 N N . THR A 1 87 ? -19.299 -24.488 23.770 1.00 69.12 87 THR A N 1
ATOM 667 C CA . THR A 1 87 ? -19.159 -23.411 24.764 1.00 69.12 87 THR A CA 1
ATOM 668 C C . THR A 1 87 ? -17.770 -22.781 24.731 1.00 69.12 87 THR A C 1
ATOM 670 O O . THR A 1 87 ? -17.675 -21.561 24.776 1.00 69.12 87 THR A O 1
ATOM 673 N N . SER A 1 88 ? -16.702 -23.563 24.545 1.00 66.19 88 SER A N 1
ATOM 674 C CA . SER A 1 88 ? -15.347 -23.041 24.314 1.00 66.19 88 SER A CA 1
ATOM 675 C C . SER A 1 88 ? -15.268 -22.178 23.046 1.00 66.19 88 SER A C 1
ATOM 677 O O . SER A 1 88 ? -14.669 -21.100 23.063 1.00 66.19 88 SER A O 1
ATOM 679 N N . LYS A 1 89 ? -15.941 -22.591 21.964 1.00 64.81 89 LYS A N 1
ATOM 680 C CA . LYS A 1 89 ? -16.058 -21.798 20.733 1.00 64.81 89 LYS A CA 1
ATOM 681 C C . LYS A 1 89 ? -16.869 -20.510 20.932 1.00 64.81 89 LYS A C 1
ATOM 683 O O . LYS A 1 89 ? -16.527 -19.477 20.371 1.00 64.81 89 LYS A O 1
ATOM 688 N N . LEU A 1 90 ? -17.925 -20.546 21.742 1.00 64.62 90 LEU A N 1
ATOM 689 C CA . LEU A 1 90 ? -18.719 -19.358 22.071 1.00 64.62 90 LEU A CA 1
ATOM 690 C C . LEU A 1 90 ? -17.957 -18.383 22.974 1.00 64.62 90 LEU A C 1
ATOM 692 O O . LEU A 1 90 ? -18.045 -17.179 22.766 1.00 64.62 90 LEU A O 1
ATOM 696 N N . LEU A 1 91 ? -17.194 -18.886 23.946 1.00 61.25 91 LEU A N 1
ATOM 697 C CA . LEU A 1 91 ? -16.360 -18.063 24.822 1.00 61.25 91 LEU A CA 1
ATOM 698 C C . LEU A 1 91 ? -15.218 -17.402 24.043 1.00 61.25 91 LEU A C 1
ATOM 700 O O . LEU A 1 91 ? -15.028 -16.198 24.175 1.00 61.25 91 LEU A O 1
ATOM 704 N N . SER A 1 92 ? -14.531 -18.146 23.169 1.00 62.53 92 SER A N 1
ATOM 705 C CA . SER A 1 92 ? -13.512 -17.572 22.272 1.00 62.53 92 SER A CA 1
ATOM 706 C C . SER A 1 92 ? -14.110 -16.548 21.306 1.00 62.53 92 SER A C 1
ATOM 708 O O . SER A 1 92 ? -13.574 -15.452 21.180 1.00 62.53 92 SER A O 1
ATOM 710 N N . SER A 1 93 ? -15.278 -16.832 20.722 1.00 62.97 93 SER A N 1
ATOM 711 C CA . SER A 1 93 ? -16.008 -15.866 19.892 1.00 62.97 93 SER A CA 1
ATOM 712 C C . SER A 1 93 ? -16.417 -14.609 20.671 1.00 62.97 93 SER A C 1
ATOM 714 O O . SER A 1 93 ? -16.346 -13.510 20.127 1.00 62.97 93 SER A O 1
ATOM 716 N N . ALA A 1 94 ? -16.828 -14.738 21.935 1.00 65.00 94 ALA A N 1
ATOM 717 C CA . ALA A 1 94 ? -17.189 -13.599 22.777 1.00 65.00 94 ALA A CA 1
ATOM 718 C C . ALA A 1 94 ? -15.961 -12.755 23.159 1.00 65.00 94 ALA A C 1
ATOM 720 O O . ALA A 1 94 ? -16.032 -11.526 23.171 1.00 65.00 94 ALA A O 1
ATOM 721 N N . GLU A 1 95 ? -14.825 -13.392 23.442 1.00 68.31 95 GLU A N 1
ATOM 722 C CA . GLU A 1 95 ? -13.557 -12.713 23.725 1.00 68.31 95 GLU A CA 1
ATOM 723 C C . GLU A 1 95 ? -12.996 -11.988 22.493 1.00 68.31 95 GLU A C 1
ATOM 725 O O . GLU A 1 95 ? -12.502 -10.860 22.606 1.00 68.31 95 GLU A O 1
ATOM 730 N N . GLU A 1 96 ? -13.103 -12.593 21.309 1.00 67.75 96 GLU A N 1
ATOM 731 C CA . GLU A 1 96 ? -12.765 -11.960 20.030 1.00 67.75 96 GLU A CA 1
ATOM 732 C C . GLU A 1 96 ? -13.676 -10.762 19.747 1.00 67.75 96 GLU A C 1
ATOM 734 O O . GLU A 1 96 ? -13.184 -9.692 19.369 1.00 67.75 96 GLU A O 1
ATOM 739 N N . ASP A 1 97 ? -14.972 -10.893 20.051 1.00 72.38 97 ASP A N 1
ATOM 740 C CA . ASP A 1 97 ? -15.949 -9.811 19.949 1.00 72.38 97 ASP A CA 1
ATOM 741 C C . ASP A 1 97 ? -15.653 -8.621 20.856 1.00 72.38 97 ASP A C 1
ATOM 743 O O . ASP A 1 97 ? -15.825 -7.465 20.461 1.00 72.38 97 ASP A O 1
ATOM 747 N N . VAL A 1 98 ? -15.154 -8.870 22.064 1.00 80.19 98 VAL A N 1
ATOM 748 C CA . VAL A 1 98 ? -14.685 -7.803 22.954 1.00 80.19 98 VAL A CA 1
ATOM 749 C C . VAL A 1 98 ? -13.434 -7.128 22.381 1.00 80.19 98 VAL A C 1
ATOM 751 O O . VAL A 1 98 ? -13.278 -5.908 22.493 1.00 80.19 98 VAL A O 1
ATOM 754 N N . ARG A 1 99 ? -12.547 -7.890 21.733 1.00 82.31 99 ARG A N 1
ATOM 755 C CA . ARG A 1 99 ? -11.239 -7.402 21.284 1.00 82.31 99 ARG A CA 1
ATOM 756 C C . ARG A 1 99 ? -11.330 -6.441 20.099 1.00 82.31 99 ARG A C 1
ATOM 758 O O . ARG A 1 99 ? -10.703 -5.381 20.151 1.00 82.31 99 ARG A O 1
ATOM 765 N N . TRP A 1 100 ? -12.114 -6.745 19.062 1.00 81.50 100 TRP A N 1
ATOM 766 C CA . TRP A 1 100 ? -12.278 -5.800 17.949 1.00 81.50 100 TRP A CA 1
ATOM 767 C C . TRP A 1 100 ? -13.107 -4.572 18.356 1.00 81.50 100 TRP A C 1
ATOM 769 O O . TRP A 1 100 ? -12.766 -3.463 17.944 1.00 81.50 100 TRP A O 1
ATOM 779 N N . LYS A 1 101 ? -14.099 -4.708 19.256 1.00 86.00 101 LYS A N 1
ATOM 780 C CA . LYS A 1 101 ? -14.823 -3.554 19.839 1.00 86.00 101 LYS A CA 1
ATOM 781 C C . LYS A 1 101 ? -13.882 -2.618 20.587 1.00 86.00 101 LYS A C 1
ATOM 783 O O . LYS A 1 101 ? -13.988 -1.400 20.458 1.00 86.00 101 LYS A O 1
ATOM 788 N N . ALA A 1 102 ? -12.944 -3.176 21.352 1.00 87.75 102 ALA A N 1
ATOM 789 C CA . ALA A 1 102 ? -11.927 -2.392 22.040 1.00 87.75 102 ALA A CA 1
ATOM 790 C C . ALA A 1 102 ? -11.008 -1.653 21.053 1.00 87.75 102 ALA A C 1
ATOM 792 O O . ALA A 1 102 ? -10.703 -0.484 21.277 1.00 87.75 102 ALA A O 1
ATOM 793 N N . ALA A 1 103 ? -10.609 -2.297 19.950 1.00 89.19 103 ALA A N 1
ATOM 794 C CA . ALA A 1 103 ? -9.796 -1.667 18.908 1.00 89.19 103 ALA A CA 1
ATOM 795 C C . ALA A 1 103 ? -10.515 -0.471 18.265 1.00 89.19 103 ALA A C 1
ATOM 797 O O . ALA A 1 103 ? -9.951 0.619 18.186 1.00 89.19 103 ALA A O 1
ATOM 798 N N . VAL A 1 104 ? -11.781 -0.665 17.881 1.00 88.44 104 VAL A N 1
ATOM 799 C CA . VAL A 1 104 ? -12.643 0.377 17.303 1.00 88.44 104 VAL A CA 1
ATOM 800 C C . VAL A 1 104 ? -12.797 1.543 18.277 1.00 88.44 104 VAL A C 1
ATOM 802 O O . VAL A 1 104 ? -12.557 2.690 17.909 1.00 88.44 104 VAL A O 1
ATOM 805 N N . LYS A 1 105 ? -13.112 1.254 19.546 1.00 90.25 105 LYS A N 1
ATOM 806 C CA . LYS A 1 105 ? -13.285 2.279 20.580 1.00 90.25 105 LYS A CA 1
ATOM 807 C C . LYS A 1 105 ? -12.022 3.118 20.785 1.00 90.25 105 LYS A C 1
ATOM 809 O O . LYS A 1 105 ? -12.139 4.330 20.893 1.00 90.25 105 LYS A O 1
ATOM 814 N N . ARG A 1 106 ? -10.842 2.491 20.828 1.00 91.38 106 ARG A N 1
ATOM 815 C CA . ARG A 1 106 ? -9.551 3.184 20.995 1.00 91.38 106 ARG A CA 1
ATOM 816 C C . ARG A 1 106 ? -9.178 4.057 19.797 1.00 91.38 106 ARG A C 1
ATOM 818 O O . ARG A 1 106 ? -8.617 5.129 19.971 1.00 91.38 106 ARG A O 1
ATOM 825 N N . LEU A 1 107 ? -9.511 3.613 18.583 1.00 89.19 107 LEU A N 1
ATOM 826 C CA . LEU A 1 107 ? -9.311 4.413 17.370 1.00 89.19 107 LEU A CA 1
ATOM 827 C C . LEU A 1 107 ? -10.261 5.613 17.292 1.00 89.19 107 LEU A C 1
ATOM 829 O O . LEU A 1 107 ? -9.897 6.645 16.742 1.00 89.19 107 LEU A O 1
ATOM 833 N N . GLN A 1 108 ? -11.484 5.461 17.800 1.00 84.56 108 GLN A N 1
ATOM 834 C CA . GLN A 1 108 ? -12.536 6.479 17.713 1.00 84.56 108 GLN A CA 1
ATOM 835 C C . GLN A 1 108 ? -12.605 7.392 18.939 1.00 84.56 108 GLN A C 1
ATOM 837 O O . GLN A 1 108 ? -13.283 8.419 18.904 1.00 84.56 108 GLN A O 1
ATOM 842 N N . SER A 1 109 ? -11.929 7.048 20.034 1.00 78.38 109 SER A N 1
ATOM 843 C CA . SER A 1 109 ? -11.761 7.969 21.147 1.00 78.38 109 SER A CA 1
ATOM 844 C C . SER A 1 109 ? -10.894 9.127 20.673 1.00 78.38 109 SER A C 1
ATOM 846 O O . SER A 1 109 ? -9.707 8.935 20.438 1.00 78.38 109 SER A O 1
ATOM 848 N N . GLY A 1 110 ? -11.472 10.325 20.552 1.00 64.62 110 GLY A N 1
ATOM 849 C CA . GLY A 1 110 ? -10.750 11.572 20.255 1.00 64.62 110 GLY A CA 1
ATOM 850 C C . GLY A 1 110 ? -9.818 12.032 21.387 1.00 64.62 110 GLY A C 1
ATOM 851 O O . GLY A 1 110 ? -9.761 13.220 21.684 1.00 64.62 110 GLY A O 1
ATOM 852 N N . GLY A 1 111 ? -9.185 11.086 22.085 1.00 60.59 111 GLY A N 1
ATOM 853 C CA . GLY A 1 111 ? -8.211 11.315 23.145 1.00 60.59 111 GLY A CA 1
ATOM 854 C C . GLY A 1 111 ? -6.791 11.494 22.604 1.00 60.59 111 GLY A C 1
ATOM 855 O O . GLY A 1 111 ? -6.572 11.524 21.395 1.00 60.59 111 GLY A O 1
ATOM 856 N N . ASP A 1 112 ? -5.840 11.609 23.533 1.00 62.94 112 ASP A N 1
ATOM 857 C CA . ASP A 1 112 ? -4.402 11.731 23.268 1.00 62.94 112 ASP A CA 1
ATOM 858 C C . ASP A 1 112 ? -3.888 10.640 22.304 1.00 62.94 112 ASP A C 1
ATOM 860 O O . ASP A 1 112 ? -4.398 9.514 22.290 1.00 62.94 112 ASP A O 1
ATOM 864 N N . GLY A 1 113 ? -2.861 10.964 21.510 1.00 71.25 113 GLY A N 1
ATOM 865 C CA . GLY A 1 113 ? -2.349 10.125 20.416 1.00 71.25 113 GLY A CA 1
ATOM 866 C C . GLY A 1 113 ? -1.995 8.690 20.833 1.00 71.25 113 GLY A C 1
ATOM 867 O O . GLY A 1 113 ? -2.069 7.769 20.017 1.00 71.25 113 GLY A O 1
ATOM 868 N N . GLY A 1 114 ? -1.706 8.463 22.119 1.00 81.12 114 GLY A N 1
ATOM 869 C CA . GLY A 1 114 ? -1.441 7.139 22.683 1.00 81.12 114 GLY A CA 1
ATOM 870 C C . GLY A 1 114 ? -2.601 6.136 22.574 1.00 81.12 114 GLY A C 1
ATOM 871 O O . GLY A 1 114 ? -2.356 4.960 22.289 1.00 81.12 114 GLY A O 1
ATOM 872 N N . GLU A 1 115 ? -3.859 6.559 22.752 1.00 86.19 115 GLU A N 1
ATOM 873 C CA . GLU A 1 115 ? -5.018 5.648 22.650 1.00 86.19 115 GLU A CA 1
ATOM 874 C C . GLU A 1 115 ? -5.253 5.216 21.196 1.00 86.19 115 GLU A C 1
ATOM 876 O O . GLU A 1 115 ? -5.406 4.021 20.916 1.00 86.19 115 GLU A O 1
ATOM 881 N N . ALA A 1 116 ? -5.175 6.164 20.256 1.00 90.75 116 ALA A N 1
ATOM 882 C CA . ALA A 1 116 ? -5.296 5.888 18.826 1.00 90.75 116 ALA A CA 1
ATOM 883 C C . ALA A 1 116 ? -4.181 4.949 18.333 1.00 90.75 116 ALA A C 1
ATOM 885 O O . ALA A 1 116 ? -4.461 3.960 17.646 1.00 90.75 116 ALA A O 1
ATOM 886 N N . LEU A 1 117 ? -2.935 5.175 18.768 1.00 94.19 117 LEU A N 1
ATOM 887 C CA . LEU A 1 117 ? -1.798 4.291 18.498 1.00 94.19 117 LEU A CA 1
ATOM 888 C C . LEU A 1 117 ? -2.044 2.867 19.020 1.00 94.19 117 LEU A C 1
ATOM 890 O O . LEU A 1 117 ? -1.801 1.880 18.315 1.00 94.19 117 LEU A O 1
ATOM 894 N N . GLY A 1 118 ? -2.547 2.741 20.252 1.00 93.75 118 GLY A N 1
ATOM 895 C CA . GLY A 1 118 ? -2.922 1.457 20.844 1.00 93.75 118 GLY A CA 1
ATOM 896 C C . GLY A 1 118 ? -4.020 0.741 20.051 1.00 93.75 118 GLY A C 1
ATOM 897 O O . GLY A 1 118 ? -3.949 -0.475 19.851 1.00 93.75 118 GLY A O 1
ATOM 898 N N . GLY A 1 119 ? -5.004 1.493 19.552 1.00 94.62 119 GLY A N 1
ATOM 899 C CA . GLY A 1 119 ? -6.039 1.005 18.643 1.00 94.62 119 GLY A CA 1
ATOM 900 C C . GLY A 1 119 ? -5.466 0.486 17.321 1.00 94.62 119 GLY A C 1
ATOM 901 O O . GLY A 1 119 ? -5.758 -0.646 16.934 1.00 94.62 119 GLY A O 1
ATOM 902 N N . ALA A 1 120 ? -4.581 1.250 16.674 1.00 96.50 120 ALA A N 1
ATOM 903 C CA . ALA A 1 120 ? -3.930 0.872 15.416 1.00 96.50 120 ALA A CA 1
ATOM 904 C C . ALA A 1 120 ? -3.131 -0.431 15.547 1.00 96.50 120 ALA A C 1
ATOM 906 O O . ALA A 1 120 ? -3.272 -1.353 14.739 1.00 96.50 120 ALA A O 1
ATOM 907 N N . LYS A 1 121 ? -2.325 -0.539 16.613 1.00 96.00 121 LYS A N 1
ATOM 908 C CA . LYS A 1 121 ? -1.543 -1.744 16.926 1.00 96.00 121 LYS A CA 1
ATOM 909 C C . LYS A 1 121 ? -2.450 -2.957 17.131 1.00 96.00 121 LYS A C 1
ATOM 911 O O . LYS A 1 121 ? -2.137 -4.039 16.635 1.00 96.00 121 LYS A O 1
ATOM 916 N N . LEU A 1 122 ? -3.583 -2.780 17.811 1.00 95.12 122 LEU A N 1
ATOM 917 C CA . LEU A 1 122 ? -4.539 -3.861 18.031 1.00 95.12 122 LEU A CA 1
ATOM 918 C C . LEU A 1 122 ? -5.218 -4.303 16.727 1.00 95.12 122 LEU A C 1
ATOM 920 O O . LEU A 1 122 ? -5.283 -5.504 16.471 1.00 95.12 122 LEU A O 1
ATOM 924 N N . VAL A 1 123 ? -5.644 -3.365 15.871 1.00 96.44 123 VAL A N 1
ATOM 925 C CA . VAL A 1 123 ? -6.184 -3.686 14.536 1.00 96.44 123 VAL A CA 1
ATOM 926 C C . VAL A 1 123 ? -5.167 -4.465 13.711 1.00 96.44 123 VAL A C 1
ATOM 928 O O . VAL A 1 123 ? -5.509 -5.500 13.145 1.00 96.44 123 VAL A O 1
ATOM 931 N N . ARG A 1 124 ? -3.905 -4.021 13.681 1.00 96.06 124 ARG A N 1
ATOM 932 C CA . ARG A 1 124 ? -2.829 -4.716 12.964 1.00 96.06 124 ARG A CA 1
ATOM 933 C C . ARG A 1 124 ? -2.699 -6.175 13.405 1.00 96.06 124 ARG A C 1
ATOM 935 O O . ARG A 1 124 ? -2.561 -7.043 12.547 1.00 96.06 124 ARG A O 1
ATOM 942 N N . VAL A 1 125 ? -2.713 -6.438 14.714 1.00 94.38 125 VAL A N 1
ATOM 943 C CA . VAL A 1 125 ? -2.596 -7.798 15.267 1.00 94.38 125 VAL A CA 1
ATOM 944 C C . VAL A 1 125 ? -3.808 -8.645 14.893 1.00 94.38 125 VAL A C 1
ATOM 946 O O . VAL A 1 125 ? -3.633 -9.746 14.384 1.00 94.38 125 VAL A O 1
ATOM 949 N N . LEU A 1 126 ? -5.017 -8.116 15.094 1.00 93.69 126 LEU A N 1
ATOM 950 C CA . LEU A 1 126 ? -6.268 -8.812 14.786 1.00 93.69 126 LEU A CA 1
ATOM 951 C C . LEU A 1 126 ? -6.391 -9.160 13.297 1.00 93.69 126 LEU A C 1
ATOM 953 O O . LEU A 1 126 ? -6.775 -10.267 12.950 1.00 93.69 126 LEU A O 1
ATOM 957 N N . ALA A 1 127 ? -6.020 -8.238 12.411 1.00 94.81 127 ALA A N 1
ATOM 958 C CA . ALA A 1 127 ? -6.137 -8.418 10.968 1.00 94.81 127 ALA A CA 1
ATOM 959 C C . ALA A 1 127 ? -5.015 -9.277 10.355 1.00 94.81 127 ALA A C 1
ATOM 961 O O . ALA A 1 127 ? -5.048 -9.555 9.156 1.00 94.81 127 ALA A O 1
ATOM 962 N N . LYS A 1 128 ? -3.979 -9.656 11.116 1.00 91.44 128 LYS A N 1
ATOM 963 C CA . LYS A 1 128 ? -2.768 -10.264 10.547 1.00 91.44 128 LYS A CA 1
ATOM 964 C C . LYS A 1 128 ? -3.054 -11.604 9.872 1.00 91.44 128 LYS A C 1
ATOM 966 O O . LYS A 1 128 ? -2.724 -11.757 8.701 1.00 91.44 128 LYS A O 1
ATOM 971 N N . ASP A 1 129 ? -3.712 -12.517 10.576 1.00 86.69 129 ASP A N 1
ATOM 972 C CA . ASP A 1 129 ? -3.866 -13.915 10.154 1.00 86.69 129 ASP A CA 1
ATOM 973 C C . ASP A 1 129 ? -5.340 -14.379 10.153 1.00 86.69 129 ASP A C 1
ATOM 975 O O . ASP A 1 129 ? -5.615 -15.564 9.997 1.00 86.69 129 ASP A O 1
ATOM 979 N N . ASP A 1 130 ? -6.289 -13.445 10.282 1.00 89.50 130 ASP A N 1
ATOM 980 C CA . ASP A 1 130 ? -7.728 -13.721 10.359 1.00 89.50 130 ASP A CA 1
ATOM 981 C C . ASP A 1 130 ? -8.507 -12.905 9.313 1.00 89.50 130 ASP A C 1
ATOM 983 O O . ASP A 1 130 ? -8.579 -11.675 9.374 1.00 89.50 130 ASP A O 1
ATOM 987 N N . SER A 1 131 ? -9.087 -13.596 8.327 1.00 93.00 131 SER A N 1
ATOM 988 C CA . SER A 1 131 ? -9.893 -12.975 7.272 1.00 93.00 131 SER A CA 1
ATOM 989 C C . SER A 1 131 ? -11.243 -12.457 7.768 1.00 93.00 131 SER A C 1
ATOM 991 O O . SER A 1 131 ? -11.687 -11.409 7.304 1.00 93.00 131 SER A O 1
ATOM 993 N N . GLU A 1 132 ? -11.880 -13.147 8.716 1.00 91.50 132 GLU A N 1
ATOM 994 C CA . GLU A 1 132 ? -13.172 -12.737 9.273 1.00 91.50 132 GLU A CA 1
ATOM 995 C C . GLU A 1 132 ? -12.998 -11.476 10.129 1.00 91.50 132 GLU A C 1
ATOM 997 O O . GLU A 1 132 ? -13.790 -10.535 10.035 1.00 91.50 132 GLU A O 1
ATOM 1002 N N . ALA A 1 133 ? -11.903 -11.389 10.892 1.00 91.19 133 ALA A N 1
ATOM 1003 C CA . ALA A 1 133 ? -11.548 -10.170 11.610 1.00 91.19 133 ALA A CA 1
ATOM 1004 C C . ALA A 1 133 ? -11.344 -8.980 10.662 1.00 91.19 133 ALA A C 1
ATOM 1006 O O . ALA A 1 133 ? -11.804 -7.882 10.976 1.00 91.19 133 ALA A O 1
ATOM 1007 N N . ARG A 1 134 ? -10.700 -9.167 9.496 1.00 95.19 134 ARG A N 1
ATOM 1008 C CA . ARG A 1 134 ? -10.523 -8.090 8.497 1.00 95.19 134 ARG A CA 1
ATOM 1009 C C . ARG A 1 134 ? -11.861 -7.535 8.014 1.00 95.19 134 ARG A C 1
ATOM 1011 O O . ARG A 1 134 ? -11.993 -6.318 7.886 1.00 95.19 134 ARG A O 1
ATOM 1018 N N . GLU A 1 135 ? -12.834 -8.404 7.751 1.00 94.00 135 GLU A N 1
ATOM 1019 C CA . GLU A 1 135 ? -14.181 -8.009 7.323 1.00 94.00 135 GLU A CA 1
ATOM 1020 C C . GLU A 1 135 ? -14.931 -7.281 8.441 1.00 94.00 135 GLU A C 1
ATOM 1022 O O . GLU A 1 135 ? -15.425 -6.171 8.236 1.00 94.00 135 GLU A O 1
ATOM 1027 N N . LYS A 1 136 ? -14.953 -7.858 9.650 1.00 93.00 136 LYS A N 1
ATOM 1028 C CA . LYS A 1 136 ? -15.614 -7.256 10.815 1.00 93.00 136 LYS A CA 1
ATOM 1029 C C . LYS A 1 136 ? -15.032 -5.885 11.139 1.00 93.00 136 LYS A C 1
ATOM 1031 O O . LYS A 1 136 ? -15.773 -4.917 11.256 1.00 93.00 136 LYS A O 1
ATOM 1036 N N . LEU A 1 137 ? -13.711 -5.770 11.254 1.00 94.56 137 LEU A N 1
ATOM 1037 C CA . LEU A 1 137 ? -13.043 -4.507 11.575 1.00 94.56 137 LEU A CA 1
ATOM 1038 C C . LEU A 1 137 ? -13.384 -3.410 10.560 1.00 94.56 137 LEU A C 1
ATOM 1040 O O . LEU A 1 137 ? -13.698 -2.287 10.958 1.00 94.56 137 LEU A O 1
ATOM 1044 N N . ALA A 1 138 ? -13.372 -3.734 9.264 1.00 94.94 138 ALA A N 1
ATOM 1045 C CA . ALA A 1 138 ? -13.769 -2.793 8.223 1.00 94.94 138 ALA A CA 1
ATOM 1046 C C . ALA A 1 138 ? -15.247 -2.387 8.342 1.00 94.94 138 ALA A C 1
ATOM 1048 O O . ALA A 1 138 ? -15.545 -1.195 8.266 1.00 94.94 138 ALA A O 1
ATOM 1049 N N . LEU A 1 139 ? -16.149 -3.337 8.620 1.00 93.56 139 LEU A N 1
ATOM 1050 C CA . LEU A 1 139 ? -17.571 -3.068 8.867 1.00 93.56 139 LEU A CA 1
ATOM 1051 C C . LEU A 1 139 ? -17.791 -2.129 10.064 1.00 93.56 139 LEU A C 1
ATOM 1053 O O . LEU A 1 139 ? -18.671 -1.273 10.022 1.00 93.56 139 LEU A O 1
ATOM 1057 N N . PHE A 1 140 ? -16.964 -2.234 11.107 1.00 92.25 140 PHE A N 1
ATOM 1058 C CA . PHE A 1 140 ? -16.984 -1.313 12.251 1.00 92.25 140 PHE A CA 1
ATOM 1059 C C . PHE A 1 140 ? -16.291 0.032 11.987 1.00 92.25 140 PHE A C 1
ATOM 1061 O O . PHE A 1 140 ? -16.150 0.845 12.902 1.00 92.25 140 PHE A O 1
ATOM 1068 N N . GLY A 1 141 ? -15.882 0.298 10.745 1.00 94.25 141 GLY A N 1
ATOM 1069 C CA . GLY A 1 141 ? -15.432 1.616 10.315 1.00 94.25 141 GLY A CA 1
ATOM 1070 C C . GLY A 1 141 ? -14.044 1.997 10.821 1.00 94.25 141 GLY A C 1
ATOM 1071 O O . GLY A 1 141 ? -13.798 3.174 11.071 1.00 94.25 141 GLY A O 1
ATOM 1072 N N . VAL A 1 142 ? -13.122 1.038 10.981 1.00 96.44 142 VAL A N 1
ATOM 1073 C CA . VAL A 1 142 ? -11.739 1.360 11.393 1.00 96.44 142 VAL A CA 1
ATOM 1074 C C . VAL A 1 142 ? -10.909 2.012 10.283 1.00 96.44 142 VAL A C 1
ATOM 1076 O O . VAL A 1 142 ? -9.923 2.675 10.589 1.00 96.44 142 VAL A O 1
ATOM 1079 N N . ILE A 1 143 ? -11.283 1.847 9.006 1.00 98.12 143 ILE A N 1
ATOM 1080 C CA . ILE A 1 143 ? -10.484 2.338 7.870 1.00 98.12 143 ILE A CA 1
ATOM 1081 C C . ILE A 1 143 ? -10.356 3.874 7.884 1.00 98.12 143 ILE A C 1
ATOM 1083 O O . ILE A 1 143 ? -9.218 4.342 7.892 1.00 98.12 143 ILE A O 1
ATOM 1087 N N . PRO A 1 144 ? -11.438 4.682 7.949 1.00 97.12 144 PRO A N 1
ATOM 1088 C CA . PRO A 1 144 ? -11.289 6.138 7.917 1.00 97.12 144 PRO A CA 1
ATOM 1089 C C . PRO A 1 144 ? -10.446 6.713 9.075 1.00 97.12 144 PRO A C 1
ATOM 1091 O O . PRO A 1 144 ? -9.564 7.522 8.789 1.00 97.12 144 PRO A O 1
ATOM 1094 N N . PRO A 1 145 ? -10.601 6.280 10.348 1.00 96.19 145 PRO A N 1
ATOM 1095 C CA . PRO A 1 145 ? -9.710 6.704 11.434 1.00 96.19 145 PRO A CA 1
ATOM 1096 C C . PRO A 1 145 ? -8.237 6.331 11.219 1.00 96.19 145 PRO A C 1
ATOM 1098 O O . PRO A 1 145 ? -7.353 7.138 11.498 1.00 96.19 145 PRO A O 1
ATOM 1101 N N . LEU A 1 146 ? -7.951 5.133 10.693 1.00 97.81 146 LEU A N 1
ATOM 1102 C CA . LEU A 1 146 ? -6.579 4.728 10.364 1.00 97.81 146 LEU A CA 1
ATOM 1103 C C . LEU A 1 146 ? -5.981 5.605 9.258 1.00 97.81 146 LEU A C 1
ATOM 1105 O O . LEU A 1 146 ? -4.812 5.968 9.331 1.00 97.81 146 LEU A O 1
ATOM 1109 N N . VAL A 1 147 ? -6.777 5.966 8.250 1.00 98.12 147 VAL A N 1
ATOM 1110 C CA . VAL A 1 147 ? -6.342 6.864 7.175 1.00 98.12 147 VAL A CA 1
ATOM 1111 C C . VAL A 1 147 ? -6.122 8.288 7.695 1.00 98.12 147 VAL A C 1
ATOM 1113 O O . VAL A 1 147 ? -5.127 8.906 7.337 1.00 98.12 147 VAL A O 1
ATOM 1116 N N . ALA A 1 148 ? -6.986 8.797 8.577 1.00 95.62 148 ALA A N 1
ATOM 1117 C CA . ALA A 1 148 ? -6.807 10.105 9.215 1.00 95.62 148 ALA A CA 1
ATOM 1118 C C . ALA A 1 148 ? -5.541 10.168 10.088 1.00 95.62 148 ALA A C 1
ATOM 1120 O O . ALA A 1 148 ? -4.853 11.180 10.123 1.00 95.62 148 ALA A O 1
ATOM 1121 N N . MET A 1 149 ? -5.178 9.065 10.744 1.00 95.44 149 MET A N 1
ATOM 1122 C CA . MET A 1 149 ? -3.968 8.973 11.568 1.00 95.44 149 MET A CA 1
ATOM 1123 C C . MET A 1 149 ? -2.660 9.083 10.768 1.00 95.44 149 MET A C 1
ATOM 1125 O O . MET A 1 149 ? -1.608 9.312 11.363 1.00 95.44 149 MET A O 1
ATOM 1129 N N . LEU A 1 150 ? -2.704 8.985 9.434 1.00 95.25 150 LEU A N 1
ATOM 1130 C CA . LEU A 1 150 ? -1.557 9.320 8.585 1.00 95.25 150 LEU A CA 1
ATOM 1131 C C . LEU A 1 150 ? -1.182 10.809 8.672 1.00 95.25 150 LEU A C 1
ATOM 1133 O O . LEU A 1 150 ? -0.030 11.136 8.418 1.00 95.25 150 LEU A O 1
ATOM 1137 N N . ASP A 1 151 ? -2.103 11.680 9.097 1.00 92.75 151 ASP A N 1
ATOM 1138 C CA . ASP A 1 151 ? -1.841 13.108 9.323 1.00 92.75 151 ASP A CA 1
ATOM 1139 C C . ASP A 1 151 ? -1.248 13.402 10.715 1.00 92.75 151 ASP A C 1
ATOM 1141 O O . ASP A 1 151 ? -0.973 14.555 11.031 1.00 92.75 151 ASP A O 1
ATOM 1145 N N . SER A 1 152 ? -1.079 12.388 11.576 1.00 91.19 152 SER A N 1
ATOM 1146 C CA . SER A 1 152 ? -0.503 12.562 12.919 1.00 91.19 152 SER A CA 1
ATOM 1147 C C . SER A 1 152 ? 0.933 13.077 12.840 1.00 91.19 152 SER A C 1
ATOM 1149 O O . SER A 1 152 ? 1.664 12.673 11.943 1.00 91.19 152 SER A O 1
ATOM 1151 N N . ASP A 1 153 ? 1.387 13.886 13.795 1.00 88.75 153 ASP A N 1
ATOM 1152 C CA . ASP A 1 153 ? 2.805 14.270 13.912 1.00 88.75 153 ASP A CA 1
ATOM 1153 C C . ASP A 1 153 ? 3.681 13.141 14.489 1.00 88.75 153 ASP A C 1
ATOM 1155 O O . ASP A 1 153 ? 4.910 13.195 14.427 1.00 88.75 153 ASP A O 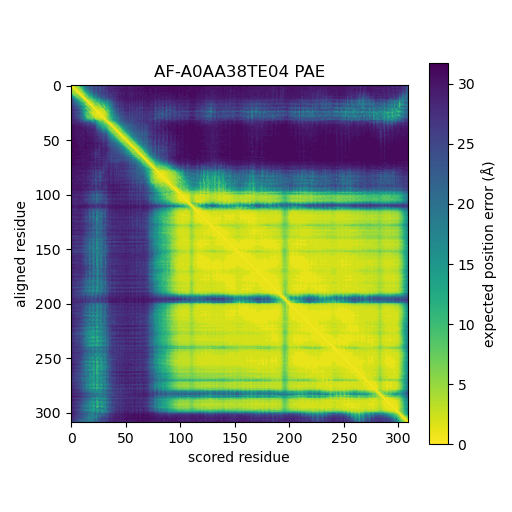1
ATOM 1159 N N . ASP A 1 154 ? 3.060 12.094 15.041 1.00 90.94 154 ASP A N 1
ATOM 1160 C CA . ASP A 1 154 ? 3.756 10.942 15.604 1.00 90.94 154 ASP A CA 1
ATOM 1161 C C . ASP A 1 154 ? 4.068 9.882 14.535 1.00 90.94 154 ASP A C 1
ATOM 1163 O O . ASP A 1 154 ? 3.177 9.254 13.948 1.00 90.94 154 ASP A O 1
ATOM 1167 N N . LEU A 1 155 ? 5.363 9.642 14.315 1.00 92.06 155 LEU A N 1
ATOM 1168 C CA . LEU A 1 155 ? 5.858 8.673 13.338 1.00 92.06 155 LEU A CA 1
ATOM 1169 C C . LEU A 1 155 ? 5.380 7.244 13.641 1.00 92.06 155 LEU A C 1
ATOM 1171 O O . LEU A 1 155 ? 5.016 6.507 12.719 1.00 92.06 155 LEU A O 1
ATOM 1175 N N . ASP A 1 156 ? 5.339 6.856 14.918 1.00 94.25 156 ASP A N 1
ATOM 1176 C CA . ASP A 1 156 ? 4.895 5.524 15.336 1.00 94.25 156 ASP A CA 1
ATOM 1177 C C . ASP A 1 156 ? 3.415 5.296 15.012 1.00 94.25 156 ASP A C 1
ATOM 1179 O O . ASP A 1 156 ? 3.028 4.196 14.593 1.00 94.25 156 ASP A O 1
ATOM 1183 N N . SER A 1 157 ? 2.591 6.335 15.154 1.00 95.00 157 SER A N 1
ATOM 1184 C CA . SER A 1 157 ? 1.183 6.349 14.755 1.00 95.00 157 SER A CA 1
ATOM 1185 C C . SER A 1 157 ? 1.026 6.174 13.251 1.00 95.00 157 SER A C 1
ATOM 1187 O O . SER A 1 157 ? 0.297 5.271 12.832 1.00 95.00 157 SER A O 1
ATOM 1189 N N . ARG A 1 158 ? 1.769 6.934 12.432 1.00 95.50 158 ARG A N 1
ATOM 1190 C CA . ARG A 1 158 ? 1.751 6.785 10.962 1.00 95.50 158 ARG A CA 1
ATOM 1191 C C . ARG A 1 158 ? 2.120 5.361 10.541 1.00 95.50 158 ARG A C 1
ATOM 1193 O O . ARG A 1 158 ? 1.391 4.719 9.786 1.00 95.50 158 ARG A O 1
ATOM 1200 N N . ILE A 1 159 ? 3.225 4.827 11.066 1.00 96.81 159 ILE A N 1
ATOM 1201 C CA . ILE A 1 159 ? 3.709 3.481 10.724 1.00 96.81 159 ILE A CA 1
ATOM 1202 C C . ILE A 1 159 ? 2.727 2.401 11.199 1.00 96.81 159 ILE A C 1
ATOM 1204 O O . ILE A 1 159 ? 2.430 1.455 10.462 1.00 96.81 159 ILE A O 1
ATOM 1208 N N . SER A 1 160 ? 2.188 2.529 12.413 1.00 97.50 160 SER A N 1
ATOM 1209 C CA . SER A 1 160 ? 1.207 1.576 12.947 1.00 97.50 160 SER A CA 1
ATOM 1210 C C . SER A 1 160 ? -0.083 1.577 12.128 1.00 97.50 160 SER A C 1
ATOM 1212 O O . SER A 1 160 ? -0.614 0.502 11.840 1.00 97.50 160 SER A O 1
ATOM 1214 N N . ALA A 1 161 ? -0.547 2.755 11.702 1.00 98.25 161 ALA A N 1
ATOM 1215 C CA . ALA A 1 161 ? -1.702 2.907 10.829 1.00 98.25 161 ALA A CA 1
ATOM 1216 C C . ALA A 1 161 ? -1.475 2.246 9.463 1.00 98.25 161 ALA A C 1
ATOM 1218 O O . ALA A 1 161 ? -2.300 1.442 9.029 1.00 98.25 161 ALA A O 1
ATOM 121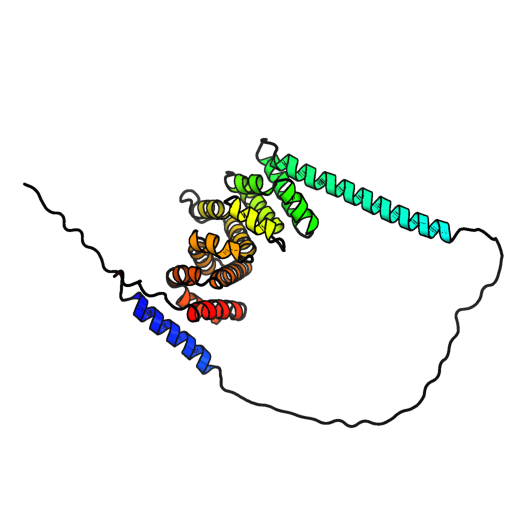9 N N . LEU A 1 162 ? -0.327 2.492 8.824 1.00 98.62 162 LEU A N 1
ATOM 1220 C CA . LEU A 1 162 ? 0.027 1.882 7.539 1.00 98.62 162 LEU A CA 1
ATOM 1221 C C . LEU A 1 162 ? 0.051 0.353 7.608 1.00 98.62 162 LEU A C 1
ATOM 1223 O O . LEU A 1 162 ? -0.490 -0.310 6.725 1.00 98.62 162 LEU A O 1
ATOM 1227 N N . TYR A 1 163 ? 0.637 -0.237 8.652 1.00 98.50 163 TYR A N 1
ATOM 1228 C CA . TYR A 1 163 ? 0.637 -1.697 8.785 1.00 98.50 163 TYR A CA 1
ATOM 1229 C C . TYR A 1 163 ? -0.740 -2.273 9.137 1.00 98.50 163 TYR A C 1
ATOM 1231 O O . TYR A 1 163 ? -1.044 -3.399 8.742 1.00 98.50 163 TYR A O 1
ATOM 1239 N N . ALA A 1 164 ? -1.583 -1.530 9.858 1.00 98.50 164 ALA A N 1
ATOM 1240 C CA . ALA A 1 164 ? -2.969 -1.925 10.088 1.00 98.50 164 ALA A CA 1
ATOM 1241 C C . ALA A 1 164 ? -3.769 -1.935 8.773 1.00 98.50 164 ALA A C 1
ATOM 1243 O O . ALA A 1 164 ? -4.422 -2.933 8.472 1.00 98.50 164 ALA A O 1
ATOM 1244 N N . LEU A 1 165 ? -3.655 -0.877 7.961 1.00 98.81 165 LEU A N 1
ATOM 1245 C CA . LEU A 1 165 ? -4.282 -0.773 6.637 1.00 98.81 165 LEU A CA 1
ATOM 1246 C C . LEU A 1 165 ? -3.811 -1.889 5.695 1.00 98.81 165 LEU A C 1
ATOM 1248 O O . LEU A 1 165 ? -4.639 -2.554 5.071 1.00 98.81 165 LEU A O 1
ATOM 1252 N N . LEU A 1 166 ? -2.502 -2.160 5.659 1.00 98.69 166 LEU A N 1
ATOM 1253 C CA . LEU A 1 166 ? -1.938 -3.265 4.885 1.00 98.69 166 LEU A CA 1
ATOM 1254 C C . LEU A 1 166 ? -2.596 -4.595 5.260 1.00 98.69 166 LEU A C 1
ATOM 1256 O O . LEU A 1 166 ? -3.089 -5.301 4.382 1.00 98.69 166 LEU A O 1
ATOM 1260 N N . ASN A 1 167 ? -2.639 -4.918 6.557 1.00 98.62 167 ASN A N 1
ATOM 1261 C CA . ASN A 1 167 ? -3.199 -6.178 7.040 1.00 98.62 167 ASN A CA 1
ATOM 1262 C C . ASN A 1 167 ? -4.699 -6.298 6.745 1.00 98.62 167 ASN A C 1
ATOM 1264 O O . ASN A 1 167 ? -5.149 -7.374 6.357 1.00 98.62 167 ASN A O 1
ATOM 1268 N N . LEU A 1 168 ? -5.463 -5.205 6.858 1.00 98.56 168 LEU A N 1
ATOM 1269 C CA . LEU A 1 168 ? -6.885 -5.179 6.493 1.00 98.56 168 LEU A CA 1
ATOM 1270 C C . LEU A 1 168 ? -7.122 -5.525 5.017 1.00 98.56 168 LEU A C 1
ATOM 1272 O O . LEU A 1 168 ? -8.142 -6.133 4.697 1.00 98.56 168 LEU A O 1
ATOM 1276 N N . GLY A 1 169 ? -6.194 -5.162 4.128 1.00 98.31 169 GLY A N 1
ATOM 1277 C CA . GLY A 1 169 ? -6.292 -5.428 2.692 1.00 98.31 169 GLY A CA 1
ATOM 1278 C C . GLY A 1 169 ? -5.846 -6.829 2.254 1.00 98.31 169 GLY A C 1
ATOM 1279 O O . GLY A 1 169 ? -6.147 -7.234 1.127 1.00 98.31 169 GLY A O 1
ATOM 1280 N N . ILE A 1 170 ? -5.136 -7.599 3.091 1.00 97.38 170 ILE A N 1
ATOM 1281 C CA . ILE A 1 170 ? -4.625 -8.925 2.699 1.00 97.38 170 ILE A CA 1
ATOM 1282 C C . ILE A 1 170 ? -5.807 -9.835 2.339 1.00 97.38 170 ILE A C 1
ATOM 1284 O O . ILE A 1 170 ? -6.706 -10.058 3.145 1.00 97.38 170 ILE A O 1
ATOM 1288 N N . GLY A 1 171 ? -5.822 -10.355 1.108 1.00 96.00 171 GLY A N 1
ATOM 1289 C CA . GLY A 1 171 ? -6.870 -11.268 0.631 1.00 96.00 171 GLY A CA 1
ATOM 1290 C C . GLY A 1 171 ? -8.297 -10.700 0.612 1.00 96.00 171 GLY A C 1
ATOM 1291 O O . GLY A 1 171 ? -9.221 -11.457 0.352 1.00 96.00 171 GLY A O 1
ATOM 1292 N N . ASN A 1 172 ? -8.491 -9.401 0.872 1.00 98.19 172 ASN A N 1
ATOM 1293 C CA . ASN A 1 172 ? -9.814 -8.785 0.959 1.00 98.19 172 ASN A CA 1
ATOM 1294 C C . ASN A 1 172 ? -9.913 -7.603 -0.014 1.00 98.19 172 ASN A C 1
ATOM 1296 O O . ASN A 1 172 ? -9.280 -6.569 0.189 1.00 98.19 172 ASN A O 1
ATOM 1300 N N . ASP A 1 173 ? -10.636 -7.778 -1.116 1.00 98.56 173 ASP A N 1
ATOM 1301 C CA . ASP A 1 173 ? -10.719 -6.767 -2.178 1.00 98.56 173 ASP A CA 1
ATOM 1302 C C . ASP A 1 173 ? -11.639 -5.599 -1.813 1.00 98.56 173 ASP A C 1
ATOM 1304 O O . ASP A 1 173 ? -11.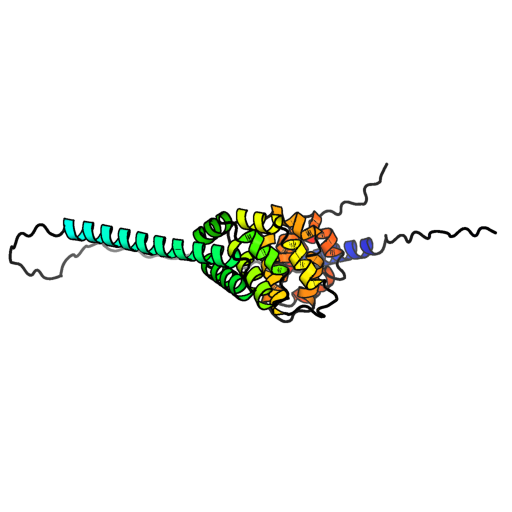320 -4.457 -2.143 1.00 98.56 173 ASP A O 1
ATOM 1308 N N . LEU A 1 174 ? -12.712 -5.851 -1.054 1.00 98.44 174 LEU A N 1
ATOM 1309 C CA . LEU A 1 174 ? -13.597 -4.795 -0.550 1.00 98.44 174 LEU A CA 1
ATOM 1310 C C . LEU A 1 174 ? -12.822 -3.816 0.339 1.00 98.44 174 LEU A C 1
ATOM 1312 O O . LEU A 1 174 ? -12.899 -2.606 0.141 1.00 98.44 174 LEU A O 1
ATOM 1316 N N . ASN A 1 175 ? -11.994 -4.335 1.247 1.00 98.62 175 ASN A N 1
ATOM 1317 C CA . ASN A 1 175 ? -11.145 -3.516 2.105 1.00 98.62 175 ASN A CA 1
ATOM 1318 C C . ASN A 1 175 ? -10.093 -2.750 1.296 1.00 98.62 175 ASN A C 1
ATOM 1320 O O . ASN A 1 175 ? -9.887 -1.566 1.548 1.00 98.62 175 ASN A O 1
ATOM 1324 N N . LYS A 1 176 ? -9.446 -3.378 0.301 1.00 98.88 176 LYS A N 1
ATOM 1325 C CA . LYS A 1 176 ? -8.498 -2.669 -0.581 1.00 98.88 176 LYS A CA 1
ATOM 1326 C C . LYS A 1 176 ? -9.165 -1.506 -1.321 1.00 98.88 176 LYS A C 1
ATOM 1328 O O . LYS A 1 176 ? -8.536 -0.457 -1.445 1.00 98.88 176 LYS A O 1
ATOM 1333 N N . SER A 1 177 ? -10.392 -1.687 -1.818 1.00 98.75 177 SER A N 1
ATOM 1334 C CA . SER A 1 177 ? -11.164 -0.616 -2.471 1.00 98.75 177 SER A CA 1
ATOM 1335 C C . SER A 1 177 ? -11.475 0.498 -1.474 1.00 98.75 177 SER A C 1
ATOM 1337 O O . SER A 1 177 ? -11.104 1.647 -1.697 1.00 98.75 177 SER A O 1
ATOM 1339 N N . ALA A 1 178 ? -12.023 0.142 -0.307 1.00 98.75 178 ALA A N 1
ATOM 1340 C CA . ALA A 1 178 ? -12.391 1.093 0.740 1.00 98.75 178 ALA A CA 1
ATOM 1341 C C . ALA A 1 178 ? -11.199 1.923 1.256 1.00 98.75 178 ALA A C 1
ATOM 1343 O O . ALA A 1 178 ? -11.351 3.110 1.544 1.00 98.75 178 ALA A O 1
ATOM 1344 N N . ILE A 1 179 ? -10.000 1.336 1.350 1.00 98.88 179 ILE A N 1
ATOM 1345 C CA . ILE A 1 179 ? -8.775 2.056 1.739 1.00 98.88 179 ILE A CA 1
ATOM 1346 C C . ILE A 1 179 ? -8.411 3.124 0.696 1.00 98.88 179 ILE A C 1
ATOM 1348 O O . ILE A 1 179 ? -8.080 4.254 1.062 1.00 98.88 179 ILE A O 1
ATOM 1352 N N . VAL A 1 180 ? -8.484 2.793 -0.598 1.00 98.75 180 VAL A N 1
ATOM 1353 C CA . VAL A 1 180 ? -8.211 3.752 -1.683 1.00 98.75 180 VAL A CA 1
ATOM 1354 C C . VAL A 1 180 ? -9.285 4.838 -1.738 1.00 98.75 180 VAL A C 1
ATOM 1356 O O . VAL A 1 180 ? -8.943 6.017 -1.812 1.00 98.75 180 VAL A O 1
ATOM 1359 N N . GLU A 1 181 ? -10.560 4.461 -1.626 1.00 98.44 181 GLU A N 1
ATOM 1360 C CA . GLU A 1 181 ? -11.709 5.379 -1.593 1.00 98.44 181 GLU A CA 1
ATOM 1361 C C . GLU A 1 181 ? -11.663 6.337 -0.395 1.00 98.44 181 GLU A C 1
ATOM 1363 O O . GLU A 1 181 ? -12.066 7.491 -0.512 1.00 98.44 181 GLU A O 1
ATOM 1368 N N . SER A 1 182 ? -11.092 5.901 0.732 1.00 98.31 182 SER A N 1
ATOM 1369 C CA . SER A 1 182 ? -10.875 6.745 1.917 1.00 98.31 182 SER A CA 1
ATOM 1370 C C . SER A 1 182 ? -9.750 7.777 1.737 1.00 98.31 182 SER A C 1
ATOM 1372 O O . SER A 1 182 ? -9.475 8.549 2.651 1.00 98.31 182 SER A O 1
ATOM 1374 N N . GLY A 1 183 ? -9.076 7.803 0.582 1.00 98.25 183 GLY A N 1
ATOM 1375 C CA . GLY A 1 183 ? -8.042 8.788 0.261 1.00 98.25 183 GLY A CA 1
ATOM 1376 C C . GLY A 1 183 ? -6.631 8.425 0.731 1.00 98.25 183 GLY A C 1
ATOM 1377 O O . GLY A 1 183 ? -5.738 9.270 0.661 1.00 98.25 183 GLY A O 1
ATOM 1378 N N . ALA A 1 184 ? -6.389 7.178 1.157 1.00 98.56 184 ALA A N 1
ATOM 1379 C CA . ALA A 1 184 ? -5.090 6.751 1.690 1.00 98.56 184 ALA A CA 1
ATOM 1380 C C . ALA A 1 184 ? -3.924 6.973 0.712 1.00 98.56 184 ALA A C 1
ATOM 1382 O O . ALA A 1 184 ? -2.817 7.292 1.135 1.00 98.56 184 ALA A O 1
ATOM 1383 N N . VAL A 1 185 ? -4.169 6.830 -0.598 1.00 98.56 185 VAL A N 1
ATOM 1384 C CA . VAL A 1 185 ? -3.151 7.014 -1.647 1.00 98.56 185 VAL A CA 1
ATOM 1385 C C . VAL A 1 185 ? -2.545 8.416 -1.613 1.00 98.56 185 VAL A C 1
ATOM 1387 O O . VAL A 1 185 ? -1.327 8.533 -1.669 1.00 98.56 185 VAL A O 1
ATOM 1390 N N . HIS A 1 186 ? -3.373 9.456 -1.497 1.00 96.88 186 HIS A N 1
ATOM 1391 C CA . HIS A 1 186 ? -2.903 10.842 -1.488 1.00 96.88 186 HIS A CA 1
ATOM 1392 C C . HIS A 1 186 ? -2.133 11.140 -0.199 1.00 96.88 186 HIS A C 1
ATOM 1394 O O . HIS A 1 186 ? -0.993 11.579 -0.267 1.00 96.88 186 HIS A O 1
ATOM 1400 N N . LYS A 1 187 ? -2.679 10.747 0.961 1.00 96.62 187 LYS A N 1
ATOM 1401 C CA . LYS A 1 187 ? -2.003 10.927 2.256 1.00 96.62 187 LYS A CA 1
ATOM 1402 C C . LYS A 1 187 ? -0.636 10.249 2.318 1.00 96.62 187 LYS A C 1
ATOM 1404 O O . LYS A 1 187 ? 0.320 10.825 2.819 1.00 96.62 187 LYS A O 1
ATOM 1409 N N . MET A 1 188 ? -0.519 9.029 1.787 1.00 96.94 188 MET A N 1
ATOM 1410 C CA . MET A 1 188 ? 0.772 8.337 1.710 1.00 96.94 188 MET A CA 1
ATOM 1411 C C . MET A 1 188 ? 1.800 9.096 0.864 1.00 96.94 188 MET A C 1
ATOM 1413 O O . MET A 1 188 ? 2.986 9.031 1.172 1.00 96.94 188 MET A O 1
ATOM 1417 N N . LEU A 1 189 ? 1.370 9.791 -0.193 1.00 94.69 189 LEU A N 1
ATOM 1418 C CA . LEU A 1 189 ? 2.265 10.572 -1.046 1.00 94.69 189 LEU A CA 1
ATOM 1419 C C . LEU A 1 189 ? 2.648 11.906 -0.407 1.00 94.69 189 LEU A C 1
ATOM 1421 O O . LEU A 1 189 ? 3.828 12.248 -0.410 1.00 94.69 189 LEU A O 1
ATOM 1425 N N . ASP A 1 190 ? 1.705 12.581 0.250 1.00 92.94 190 ASP A N 1
ATOM 1426 C CA . ASP A 1 190 ? 1.976 13.810 1.003 1.00 92.94 190 ASP A CA 1
ATOM 1427 C C . ASP A 1 190 ? 3.080 13.590 2.059 1.00 92.94 190 ASP A C 1
ATOM 1429 O O . ASP A 1 190 ? 3.977 14.421 2.221 1.00 92.94 190 ASP A O 1
ATOM 1433 N N . LEU A 1 191 ? 3.088 12.419 2.712 1.00 90.88 191 LEU A N 1
ATOM 1434 C CA . LEU A 1 191 ? 4.109 12.029 3.693 1.00 90.88 191 LEU A CA 1
ATOM 1435 C C . LEU A 1 191 ? 5.529 11.895 3.121 1.00 90.88 191 LEU A C 1
ATOM 1437 O O . LEU A 1 191 ? 6.499 12.050 3.859 1.00 90.88 191 LEU A O 1
ATOM 1441 N N . VAL A 1 192 ? 5.680 11.579 1.834 1.00 85.12 192 VAL A N 1
ATOM 1442 C CA . VAL A 1 192 ? 6.998 11.366 1.196 1.00 85.12 192 VAL A CA 1
ATOM 1443 C C . VAL A 1 192 ? 7.427 12.529 0.306 1.00 85.12 192 VAL A C 1
ATOM 1445 O O . VAL A 1 192 ? 8.598 12.605 -0.077 1.00 85.12 192 VAL A O 1
ATOM 1448 N N . GLU A 1 193 ? 6.499 13.428 -0.018 1.00 78.12 193 GLU A N 1
ATOM 1449 C CA . GLU A 1 193 ? 6.740 14.658 -0.773 1.00 78.12 193 GLU A CA 1
ATOM 1450 C C . GLU A 1 193 ? 6.945 15.882 0.128 1.00 78.12 193 GLU A C 1
ATOM 1452 O O . GLU A 1 193 ? 7.475 16.888 -0.348 1.00 78.12 193 GLU A O 1
ATOM 1457 N N . SER A 1 194 ? 6.593 15.799 1.420 1.00 66.00 194 SER A N 1
ATOM 1458 C CA . SER A 1 194 ? 6.744 16.896 2.381 1.00 66.00 194 SER A CA 1
ATOM 1459 C C . SER A 1 194 ? 8.185 17.438 2.415 1.00 66.00 194 SER A C 1
ATOM 1461 O O . SER A 1 194 ? 9.099 16.757 2.894 1.00 66.00 194 SER A O 1
ATOM 1463 N N . PRO A 1 195 ? 8.419 18.693 1.973 1.00 52.38 195 PRO A N 1
ATOM 1464 C CA . PRO A 1 195 ? 9.745 19.316 1.977 1.00 52.38 195 PRO A CA 1
ATOM 1465 C C . PRO A 1 195 ? 10.315 19.531 3.386 1.00 52.38 195 PRO A C 1
ATOM 1467 O O . PRO A 1 195 ? 11.489 19.870 3.530 1.00 52.38 195 PRO A O 1
ATOM 1470 N N . ILE A 1 196 ? 9.472 19.389 4.413 1.00 53.00 196 ILE A N 1
ATOM 1471 C CA . ILE A 1 196 ? 9.762 19.731 5.807 1.00 53.00 196 ILE A CA 1
ATOM 1472 C C . ILE A 1 196 ? 10.547 18.605 6.505 1.00 53.00 196 ILE A C 1
ATOM 1474 O O . ILE A 1 196 ? 11.339 18.887 7.400 1.00 53.00 196 ILE A O 1
ATOM 1478 N N . GLU A 1 197 ? 10.401 17.345 6.074 1.00 51.09 197 GLU A N 1
ATOM 1479 C CA . GLU A 1 197 ? 10.943 16.177 6.796 1.00 51.09 197 GLU A CA 1
ATOM 1480 C C . GLU A 1 197 ? 12.273 15.618 6.240 1.00 51.09 197 GLU A C 1
ATOM 1482 O O . GLU A 1 197 ? 12.802 14.631 6.750 1.00 51.09 197 GLU A O 1
ATOM 1487 N N . GLY A 1 198 ? 12.895 16.256 5.244 1.00 58.88 198 GLY A N 1
ATOM 1488 C CA . GLY A 1 198 ? 14.131 15.732 4.650 1.00 58.88 198 GLY A CA 1
ATOM 1489 C C . GLY A 1 198 ? 13.901 14.418 3.887 1.00 58.88 198 GLY A C 1
ATOM 1490 O O . GLY A 1 198 ? 12.881 14.247 3.225 1.00 58.88 198 GLY A O 1
ATOM 1491 N N . LEU A 1 199 ? 14.872 13.494 3.897 1.00 60.34 199 LEU A N 1
ATOM 1492 C CA . LEU A 1 199 ? 14.682 12.179 3.272 1.00 60.34 199 LEU A CA 1
ATOM 1493 C C . LEU A 1 199 ? 13.699 11.369 4.141 1.00 60.34 199 LEU A C 1
ATOM 1495 O O . LEU A 1 199 ? 13.984 11.214 5.330 1.00 60.34 199 LEU A O 1
ATOM 1499 N N . PRO A 1 200 ? 12.587 10.839 3.593 1.00 69.94 200 PRO A N 1
ATOM 1500 C CA . PRO A 1 200 ? 11.578 10.172 4.405 1.00 69.94 200 PRO A CA 1
ATOM 1501 C C . PRO A 1 200 ? 12.192 9.006 5.180 1.00 69.94 200 PRO A C 1
ATOM 1503 O O . PRO A 1 200 ? 13.032 8.265 4.656 1.00 69.94 200 PRO A O 1
ATOM 1506 N N . ASN A 1 201 ? 11.766 8.850 6.437 1.00 87.75 201 ASN A N 1
ATOM 1507 C CA . ASN A 1 201 ? 12.221 7.776 7.313 1.00 87.75 201 ASN A CA 1
ATOM 1508 C C . ASN A 1 201 ? 12.139 6.413 6.575 1.00 87.75 201 ASN A C 1
ATOM 1510 O O . ASN A 1 201 ? 11.144 6.144 5.886 1.00 87.75 201 ASN A O 1
ATOM 1514 N N . PRO A 1 202 ? 13.174 5.555 6.661 1.00 90.06 202 PRO A N 1
ATOM 1515 C CA . PRO A 1 202 ? 13.228 4.314 5.890 1.00 90.06 202 PRO A CA 1
ATOM 1516 C C . PRO A 1 202 ? 12.104 3.334 6.249 1.00 90.06 202 PRO A C 1
ATOM 1518 O O . PRO A 1 202 ? 11.589 2.667 5.350 1.00 90.06 202 PRO A O 1
ATOM 1521 N N . ASP A 1 203 ? 11.686 3.281 7.515 1.00 92.62 203 ASP A N 1
ATOM 1522 C CA . ASP A 1 203 ? 10.607 2.402 7.973 1.00 92.62 203 ASP A CA 1
ATOM 1523 C C . ASP A 1 203 ? 9.245 2.903 7.488 1.00 92.62 203 ASP A C 1
ATOM 1525 O O . ASP A 1 203 ? 8.409 2.108 7.052 1.00 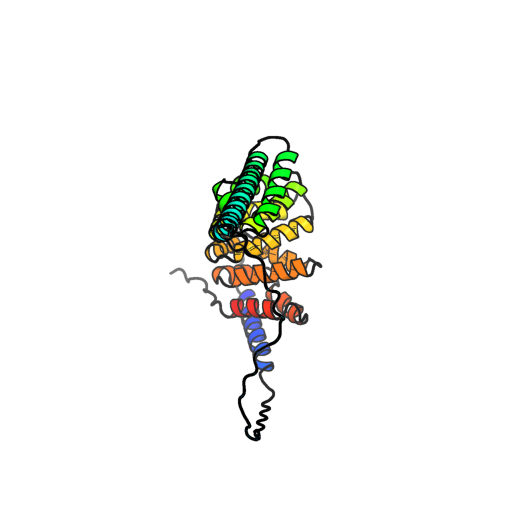92.62 203 ASP A O 1
ATOM 1529 N N . LEU A 1 204 ? 9.048 4.226 7.475 1.00 94.44 204 LEU A N 1
ATOM 1530 C CA . LEU A 1 204 ? 7.862 4.850 6.890 1.00 94.44 204 LEU A CA 1
ATOM 1531 C C . LEU A 1 204 ? 7.779 4.571 5.386 1.00 94.44 204 LEU A C 1
ATOM 1533 O O . LEU A 1 204 ? 6.753 4.108 4.891 1.00 94.44 204 LEU A O 1
ATOM 1537 N N . SER A 1 205 ? 8.886 4.777 4.667 1.00 94.25 205 SER A N 1
ATOM 1538 C CA . SER A 1 205 ? 8.972 4.495 3.231 1.00 94.25 205 SER A CA 1
ATOM 1539 C C . SER A 1 205 ? 8.680 3.022 2.932 1.00 94.25 205 SER A C 1
ATOM 1541 O O . SER A 1 205 ? 7.925 2.719 2.011 1.00 94.25 205 SER A O 1
ATOM 1543 N N . ALA A 1 206 ? 9.225 2.098 3.730 1.00 96.12 206 ALA A N 1
ATOM 1544 C CA . ALA A 1 206 ? 8.962 0.668 3.596 1.00 96.12 206 ALA A CA 1
ATOM 1545 C C . ALA A 1 206 ? 7.478 0.327 3.824 1.00 96.12 206 ALA A C 1
ATOM 1547 O O . ALA A 1 206 ? 6.896 -0.426 3.042 1.00 96.12 206 ALA A O 1
ATOM 1548 N N . ALA A 1 207 ? 6.845 0.917 4.842 1.00 97.69 207 ALA A N 1
ATOM 1549 C CA . ALA A 1 207 ? 5.426 0.716 5.123 1.00 97.69 207 ALA A CA 1
ATOM 1550 C C . ALA A 1 207 ? 4.523 1.245 3.989 1.00 97.69 207 ALA A C 1
ATOM 1552 O O . ALA A 1 207 ? 3.534 0.596 3.633 1.00 97.69 207 ALA A O 1
ATOM 1553 N N . ILE A 1 208 ? 4.880 2.378 3.374 1.00 98.12 208 ILE A N 1
ATOM 1554 C CA . ILE A 1 208 ? 4.168 2.944 2.216 1.00 98.12 208 ILE A CA 1
ATOM 1555 C C . ILE A 1 208 ? 4.327 2.048 0.981 1.00 98.12 208 ILE A C 1
ATOM 1557 O O . ILE A 1 208 ? 3.336 1.719 0.327 1.00 98.12 208 ILE A O 1
ATOM 1561 N N . VAL A 1 209 ? 5.547 1.588 0.680 1.00 98.50 209 VAL A N 1
ATOM 1562 C CA . VAL A 1 209 ? 5.798 0.639 -0.421 1.00 98.50 209 VAL A CA 1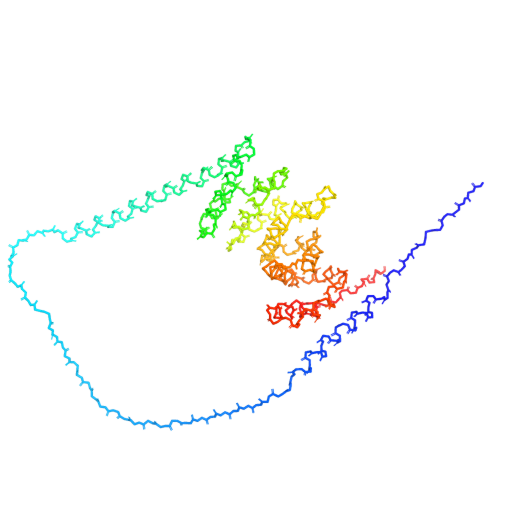
ATOM 1563 C C . VAL A 1 209 ? 4.969 -0.635 -0.242 1.00 98.50 209 VAL A C 1
ATOM 1565 O O . VAL A 1 209 ? 4.325 -1.084 -1.192 1.00 98.50 209 VAL A O 1
ATOM 1568 N N . ALA A 1 210 ? 4.931 -1.192 0.972 1.00 98.56 210 ALA A N 1
ATOM 1569 C CA . ALA A 1 210 ? 4.146 -2.385 1.273 1.00 98.56 210 ALA 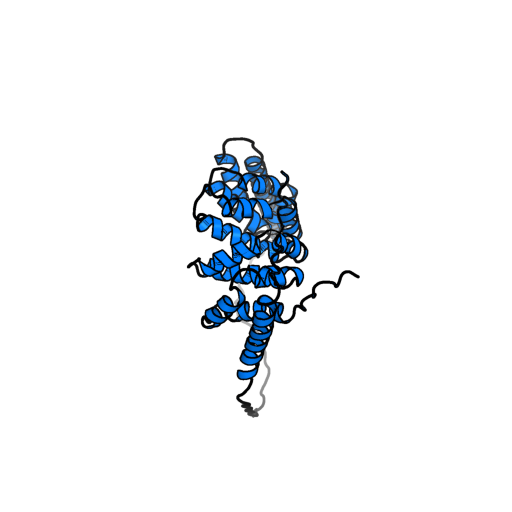A CA 1
ATOM 1570 C C . ALA A 1 210 ? 2.637 -2.154 1.069 1.00 98.56 210 ALA A C 1
ATOM 1572 O O . ALA A 1 210 ? 1.952 -3.019 0.519 1.00 98.56 210 ALA A O 1
ATOM 1573 N N . ASN A 1 211 ? 2.119 -0.975 1.432 1.00 98.81 211 ASN A N 1
ATOM 1574 C CA . ASN A 1 211 ? 0.730 -0.603 1.151 1.00 98.81 211 ASN A CA 1
ATOM 1575 C C . ASN A 1 211 ? 0.458 -0.498 -0.352 1.00 98.81 211 ASN A C 1
ATOM 1577 O O . ASN A 1 211 ? -0.507 -1.092 -0.829 1.00 98.81 211 ASN A O 1
ATOM 1581 N N . PHE A 1 212 ? 1.310 0.177 -1.129 1.00 98.81 212 PHE A N 1
ATOM 1582 C CA . PHE A 1 212 ? 1.135 0.228 -2.584 1.00 98.81 212 PHE A CA 1
ATOM 1583 C C . PHE A 1 212 ? 1.202 -1.157 -3.229 1.00 98.81 212 PHE A C 1
ATOM 1585 O O . PHE A 1 212 ? 0.414 -1.445 -4.133 1.00 98.81 212 PHE A O 1
ATOM 1592 N N . LEU A 1 213 ? 2.071 -2.047 -2.745 1.00 98.75 213 LEU A N 1
ATOM 1593 C CA . LEU A 1 213 ? 2.081 -3.447 -3.164 1.00 98.75 213 LEU A CA 1
ATOM 1594 C C . LEU A 1 213 ? 0.733 -4.127 -2.880 1.00 98.75 213 LEU A C 1
ATOM 1596 O O . LEU A 1 213 ? 0.130 -4.688 -3.797 1.00 98.75 213 LEU A O 1
ATOM 1600 N N . GLY A 1 214 ? 0.246 -4.054 -1.639 1.00 98.69 214 GLY A N 1
ATOM 1601 C CA . GLY A 1 214 ? -1.008 -4.687 -1.227 1.00 98.69 214 GLY A CA 1
ATOM 1602 C C . GLY A 1 214 ? -2.229 -4.150 -1.977 1.00 98.69 214 GLY A C 1
ATOM 1603 O O . GLY A 1 214 ? -3.050 -4.926 -2.463 1.00 98.69 214 GLY A O 1
ATOM 1604 N N . LEU A 1 215 ? -2.333 -2.828 -2.124 1.00 98.81 215 LEU A N 1
ATOM 1605 C CA . LEU A 1 215 ? -3.471 -2.161 -2.762 1.00 98.81 215 LEU A CA 1
ATOM 1606 C C . LEU A 1 215 ? -3.478 -2.327 -4.286 1.00 98.81 215 LEU A C 1
ATOM 1608 O O . LEU A 1 215 ? -4.551 -2.498 -4.862 1.00 98.81 215 LEU A O 1
ATOM 1612 N N . SER A 1 216 ? -2.308 -2.315 -4.939 1.00 98.69 216 SER A N 1
ATOM 1613 C CA . SER A 1 216 ? -2.190 -2.498 -6.399 1.00 98.69 216 SER A CA 1
ATOM 1614 C C . SER A 1 216 ? -2.523 -3.915 -6.871 1.00 98.69 216 SER A C 1
ATOM 1616 O O . SER A 1 216 ? -2.731 -4.128 -8.068 1.00 98.69 216 SER A O 1
ATOM 1618 N N . ALA A 1 217 ? -2.599 -4.885 -5.953 1.00 98.38 217 ALA A N 1
ATOM 1619 C CA . ALA A 1 217 ? -3.043 -6.237 -6.267 1.00 98.38 217 ALA A CA 1
ATOM 1620 C C . ALA A 1 217 ? -4.487 -6.261 -6.807 1.00 98.38 217 ALA A C 1
ATOM 1622 O O . ALA A 1 217 ? -4.793 -7.088 -7.659 1.00 98.38 217 ALA A O 1
ATOM 1623 N N . LEU A 1 218 ? -5.341 -5.314 -6.397 1.00 98.62 218 LEU A N 1
ATOM 1624 C CA . LEU A 1 218 ? -6.697 -5.156 -6.926 1.00 98.62 218 LEU A CA 1
ATOM 1625 C C . LEU A 1 218 ? -6.690 -4.356 -8.237 1.0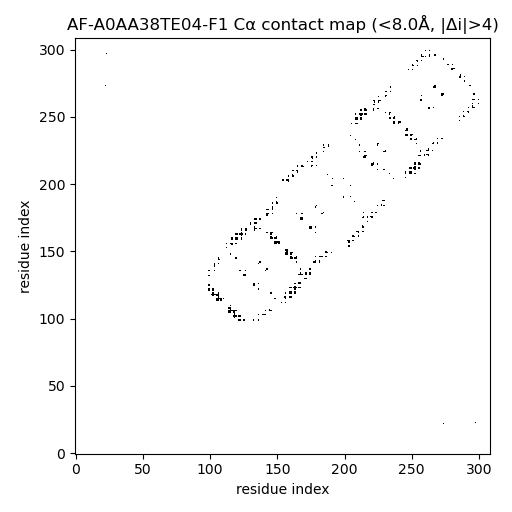0 98.62 218 LEU A C 1
ATOM 1627 O O . LEU A 1 218 ? -6.094 -3.283 -8.313 1.00 98.62 218 LEU A O 1
ATOM 1631 N N . ASP A 1 219 ? -7.346 -4.867 -9.282 1.00 98.25 219 ASP A N 1
ATOM 1632 C CA . ASP A 1 219 ? -7.391 -4.234 -10.611 1.00 98.25 219 ASP A CA 1
ATOM 1633 C C . ASP A 1 219 ? -8.029 -2.841 -10.604 1.00 98.25 219 ASP A C 1
ATOM 1635 O O . ASP A 1 219 ? -7.462 -1.917 -11.191 1.00 98.25 219 ASP A O 1
ATOM 1639 N N . SER A 1 220 ? -9.144 -2.651 -9.889 1.00 98.12 220 SER A N 1
ATOM 1640 C CA . SER A 1 220 ? -9.837 -1.354 -9.812 1.00 98.12 220 SER A CA 1
ATOM 1641 C C . SER A 1 220 ? -8.982 -0.247 -9.183 1.00 98.12 220 SER A C 1
ATOM 1643 O O . SER A 1 220 ? -9.117 0.919 -9.548 1.00 98.12 220 SER A O 1
ATOM 1645 N N . ASN A 1 221 ? -8.033 -0.602 -8.312 1.00 98.69 221 ASN A N 1
ATOM 1646 C CA . ASN A 1 221 ? -7.140 0.354 -7.657 1.00 98.69 221 ASN A CA 1
ATOM 1647 C C . ASN A 1 221 ? -5.989 0.831 -8.558 1.00 98.69 221 ASN A C 1
ATOM 1649 O O . ASN A 1 221 ? -5.426 1.904 -8.325 1.00 98.69 221 ASN A O 1
ATOM 1653 N N . LYS A 1 222 ? -5.613 0.057 -9.589 1.00 98.50 222 LYS A N 1
ATOM 1654 C CA . LYS A 1 222 ? -4.414 0.325 -10.406 1.00 98.50 222 LYS A CA 1
ATOM 1655 C C . LYS A 1 222 ? -4.472 1.674 -11.115 1.00 98.50 222 LYS A C 1
ATOM 1657 O O . LYS A 1 222 ? -3.435 2.322 -11.231 1.00 98.50 222 LYS A O 1
ATOM 1662 N N . SER A 1 223 ? -5.652 2.093 -11.580 1.00 97.94 223 SER A N 1
ATOM 1663 C CA . SER A 1 223 ? -5.812 3.381 -12.265 1.00 97.94 223 SER A CA 1
ATOM 1664 C C . SER A 1 223 ? -5.538 4.545 -11.317 1.00 97.94 223 SER A C 1
ATOM 1666 O O . SER A 1 223 ? -4.744 5.416 -11.648 1.00 97.94 223 SER A O 1
ATOM 1668 N N . VAL A 1 224 ? -6.150 4.530 -10.127 1.00 98.25 224 VAL A N 1
ATOM 1669 C CA . VAL A 1 224 ? -6.024 5.610 -9.135 1.00 98.25 224 VAL A CA 1
ATOM 1670 C C . VAL A 1 224 ? -4.586 5.725 -8.632 1.00 98.25 224 VAL A C 1
ATOM 1672 O O . VAL A 1 224 ? -4.028 6.818 -8.618 1.00 98.25 224 VAL A O 1
ATOM 1675 N N . ILE A 1 225 ? -3.958 4.599 -8.276 1.00 98.50 225 ILE A N 1
ATOM 1676 C CA . ILE A 1 225 ? -2.562 4.576 -7.806 1.00 98.50 225 ILE A CA 1
ATOM 1677 C C . ILE A 1 225 ? -1.597 4.984 -8.930 1.00 98.50 225 ILE A C 1
ATOM 1679 O O . ILE A 1 225 ? -0.617 5.687 -8.699 1.00 98.50 225 ILE A O 1
ATOM 1683 N N . GLY A 1 226 ? -1.851 4.546 -10.163 1.00 97.38 226 GLY A N 1
ATOM 1684 C CA . GLY A 1 226 ? -0.987 4.856 -11.298 1.00 97.38 226 GLY A CA 1
ATOM 1685 C C . GLY A 1 226 ? -0.972 6.338 -11.674 1.00 97.38 226 GLY A C 1
ATOM 1686 O O . GLY A 1 226 ? 0.077 6.854 -12.055 1.00 97.38 226 GLY A O 1
ATOM 1687 N N . SER A 1 227 ? -2.103 7.033 -11.521 1.00 96.19 227 SER A N 1
ATOM 1688 C CA . SER A 1 227 ? -2.228 8.464 -11.820 1.00 96.19 227 SER A CA 1
ATOM 1689 C C . SER A 1 227 ? -1.871 9.397 -10.656 1.00 96.19 227 SER A C 1
ATOM 1691 O O . SER A 1 227 ? -1.901 10.608 -10.849 1.00 96.19 227 SER A O 1
ATOM 1693 N N . SER A 1 228 ? -1.564 8.880 -9.460 1.00 95.31 228 SER A N 1
ATOM 1694 C CA . SER A 1 228 ? -1.420 9.708 -8.251 1.00 95.31 228 SER A CA 1
ATOM 1695 C C . SER A 1 228 ? -0.012 10.239 -7.977 1.00 95.31 228 SER A C 1
ATOM 1697 O O . SER A 1 228 ? 0.136 11.092 -7.117 1.00 95.31 228 SER A O 1
ATOM 1699 N N . GLY A 1 229 ? 1.021 9.734 -8.661 1.00 94.56 229 GLY A N 1
ATOM 1700 C CA . GLY A 1 229 ? 2.431 10.012 -8.327 1.00 94.56 229 GLY A CA 1
ATOM 1701 C C . GLY A 1 229 ? 3.149 8.862 -7.605 1.00 94.56 229 GLY A C 1
ATOM 1702 O O . GLY A 1 229 ? 4.368 8.898 -7.427 1.00 94.56 229 GLY A O 1
ATOM 1703 N N . ALA A 1 230 ? 2.443 7.769 -7.292 1.00 97.19 230 ALA A N 1
ATOM 1704 C CA . ALA A 1 230 ? 3.046 6.589 -6.667 1.00 97.19 230 ALA A CA 1
ATOM 1705 C C . ALA A 1 230 ? 4.125 5.919 -7.535 1.00 97.19 230 ALA A C 1
ATOM 1707 O O . ALA A 1 230 ? 5.103 5.394 -7.006 1.00 97.19 230 ALA A O 1
ATOM 1708 N N . ILE A 1 231 ? 3.990 5.953 -8.866 1.00 97.56 231 ILE A N 1
ATOM 1709 C CA . ILE A 1 231 ? 4.973 5.359 -9.789 1.00 97.56 231 ILE A CA 1
ATOM 1710 C C . ILE A 1 231 ? 6.359 6.024 -9.641 1.00 97.56 231 ILE A C 1
ATOM 1712 O O . ILE A 1 231 ? 7.320 5.299 -9.363 1.00 97.56 231 ILE A O 1
ATOM 1716 N N . PRO A 1 232 ? 6.500 7.363 -9.752 1.00 95.81 232 PRO A N 1
ATOM 1717 C CA . PRO A 1 232 ? 7.754 8.051 -9.450 1.00 95.81 232 PRO A CA 1
ATOM 1718 C C . PRO A 1 232 ? 8.346 7.716 -8.079 1.00 95.81 232 PRO A C 1
ATOM 1720 O O . PRO A 1 232 ? 9.543 7.429 -7.986 1.00 95.81 232 PRO A O 1
ATOM 1723 N N . PHE A 1 233 ? 7.522 7.696 -7.028 1.00 95.31 233 PHE A N 1
ATOM 1724 C CA . PHE A 1 233 ? 7.962 7.348 -5.676 1.00 95.31 233 PHE A CA 1
ATOM 1725 C C . PHE A 1 233 ? 8.528 5.919 -5.591 1.00 95.31 233 PHE A C 1
ATOM 1727 O O . PHE A 1 233 ? 9.628 5.715 -5.067 1.00 95.31 233 PHE A O 1
ATOM 1734 N N . LEU A 1 234 ? 7.821 4.930 -6.148 1.00 97.25 234 LEU A N 1
ATOM 1735 C CA . LEU A 1 234 ? 8.248 3.527 -6.165 1.00 97.25 234 LEU A CA 1
ATOM 1736 C C . LEU A 1 234 ? 9.550 3.345 -6.954 1.00 97.25 234 LEU A C 1
ATOM 1738 O O . LEU A 1 234 ? 10.443 2.626 -6.512 1.00 97.25 234 LEU A O 1
ATOM 1742 N N . ILE A 1 235 ? 9.699 4.030 -8.093 1.00 96.25 235 ILE A N 1
ATOM 1743 C CA . ILE A 1 235 ? 10.925 3.989 -8.906 1.00 96.25 235 ILE A CA 1
ATOM 1744 C C . ILE A 1 235 ? 12.098 4.634 -8.163 1.00 96.25 235 ILE A C 1
ATOM 1746 O O . ILE A 1 235 ? 13.202 4.089 -8.170 1.00 96.25 235 ILE A O 1
ATOM 1750 N N . LYS A 1 236 ? 11.879 5.781 -7.510 1.00 94.12 236 LYS A N 1
ATOM 1751 C CA . LYS A 1 236 ? 12.904 6.446 -6.694 1.00 94.12 236 LYS A CA 1
ATOM 1752 C C . LYS A 1 236 ? 13.355 5.534 -5.555 1.00 94.12 236 LYS A C 1
ATOM 1754 O O . LYS A 1 236 ? 14.555 5.341 -5.384 1.00 94.12 236 LYS A O 1
ATOM 1759 N N . THR A 1 237 ? 12.405 4.930 -4.843 1.00 93.88 237 THR A N 1
ATOM 1760 C CA . THR A 1 237 ? 12.679 4.013 -3.729 1.00 93.88 237 THR A CA 1
ATOM 1761 C C . THR A 1 237 ? 13.431 2.770 -4.195 1.00 93.88 237 THR A C 1
ATOM 1763 O O . THR A 1 237 ? 14.428 2.397 -3.585 1.00 93.88 237 THR A O 1
ATOM 1766 N N . LEU A 1 238 ? 13.033 2.181 -5.325 1.00 94.25 238 LEU A N 1
ATOM 1767 C CA . LEU A 1 238 ? 13.735 1.053 -5.935 1.00 94.25 238 LEU A CA 1
ATOM 1768 C C . LEU A 1 238 ? 15.211 1.370 -6.245 1.00 94.25 238 LEU A C 1
ATOM 1770 O O . LEU A 1 238 ? 16.067 0.502 -6.102 1.00 94.25 238 LEU A O 1
ATOM 1774 N N . LYS A 1 239 ? 15.511 2.600 -6.678 1.00 92.19 239 LYS A N 1
ATOM 1775 C CA . LYS A 1 239 ? 16.867 3.034 -7.053 1.00 92.19 239 LYS A CA 1
ATOM 1776 C C . LYS A 1 239 ? 17.757 3.369 -5.859 1.00 92.19 239 LYS A C 1
ATOM 1778 O O . LYS A 1 239 ? 18.965 3.164 -5.937 1.00 92.19 239 LYS A O 1
ATOM 1783 N N . SER A 1 240 ? 17.192 3.940 -4.796 1.00 89.69 240 SER A N 1
ATOM 1784 C CA . SER A 1 240 ? 17.970 4.475 -3.673 1.00 89.69 240 SER A CA 1
ATOM 1785 C C . SER A 1 240 ? 18.038 3.555 -2.453 1.00 89.69 240 SER A C 1
ATOM 1787 O O . SER A 1 240 ? 18.919 3.739 -1.610 1.00 89.69 240 SER A O 1
ATOM 1789 N N . ASN A 1 241 ? 17.124 2.589 -2.321 1.00 88.62 241 ASN A N 1
ATOM 1790 C CA . ASN A 1 241 ? 17.046 1.733 -1.141 1.00 88.62 241 ASN A CA 1
ATOM 1791 C C . ASN A 1 241 ? 18.042 0.562 -1.219 1.00 88.62 241 ASN A C 1
ATOM 1793 O O . ASN A 1 241 ? 18.354 0.059 -2.294 1.00 88.62 241 ASN A O 1
ATOM 1797 N N . LYS A 1 242 ? 18.545 0.124 -0.061 1.00 89.81 242 LYS A N 1
ATOM 1798 C CA . LYS A 1 242 ? 19.486 -1.003 0.072 1.00 89.81 242 LYS A CA 1
ATOM 1799 C C . LYS A 1 242 ? 18.851 -2.243 0.702 1.00 89.81 242 LYS A C 1
ATOM 1801 O O . LYS A 1 242 ? 19.488 -3.289 0.743 1.00 89.81 242 LYS A O 1
ATOM 1806 N N . ASN A 1 243 ? 17.628 -2.132 1.221 1.00 92.00 243 ASN A N 1
ATOM 1807 C CA . ASN A 1 243 ? 16.909 -3.241 1.829 1.00 92.00 243 ASN A CA 1
ATOM 1808 C C . ASN A 1 243 ? 16.322 -4.146 0.725 1.00 92.00 243 ASN A C 1
ATOM 1810 O O . ASN A 1 243 ? 15.449 -3.687 -0.021 1.00 92.00 243 ASN A O 1
ATOM 1814 N N . PRO A 1 244 ? 16.739 -5.425 0.633 1.00 92.19 244 PRO A N 1
ATOM 1815 C CA . PRO A 1 244 ? 16.265 -6.337 -0.408 1.00 92.19 244 PRO A CA 1
ATOM 1816 C C . PRO A 1 244 ? 14.745 -6.519 -0.420 1.00 92.19 244 PRO A C 1
ATOM 1818 O O . PRO A 1 244 ? 14.152 -6.624 -1.490 1.00 92.19 244 PRO A O 1
ATOM 1821 N N . GLN A 1 245 ? 14.099 -6.511 0.749 1.00 93.56 245 GLN A N 1
ATOM 1822 C CA . GLN A 1 245 ? 12.650 -6.664 0.850 1.00 93.56 245 GLN A CA 1
ATOM 1823 C C . GLN A 1 245 ? 11.926 -5.460 0.241 1.00 93.56 245 GLN A C 1
ATOM 1825 O O . GLN A 1 245 ? 11.001 -5.635 -0.545 1.00 93.56 245 GLN A O 1
ATOM 1830 N N . VAL A 1 246 ? 12.394 -4.241 0.523 1.00 95.75 246 VAL A N 1
ATOM 1831 C CA . VAL A 1 246 ? 11.789 -3.017 -0.028 1.00 95.75 246 VAL A CA 1
ATOM 1832 C C . VAL A 1 246 ? 11.982 -2.950 -1.543 1.00 95.75 246 VAL A C 1
ATOM 1834 O O . VAL A 1 246 ? 11.055 -2.582 -2.262 1.00 95.75 246 VAL A O 1
ATOM 1837 N N . ILE A 1 247 ? 13.152 -3.355 -2.047 1.00 94.56 247 ILE A N 1
ATOM 1838 C CA . ILE A 1 247 ? 13.429 -3.477 -3.489 1.00 94.56 247 ILE A CA 1
ATOM 1839 C C . ILE A 1 247 ? 12.442 -4.454 -4.143 1.00 94.56 247 ILE A C 1
ATOM 1841 O O . ILE A 1 247 ? 11.797 -4.116 -5.137 1.00 94.56 247 ILE A O 1
ATOM 1845 N N . GLN A 1 248 ? 12.280 -5.645 -3.562 1.00 95.44 248 GLN A N 1
ATOM 1846 C CA . GLN A 1 248 ? 11.357 -6.669 -4.054 1.00 95.44 248 GLN A CA 1
ATOM 1847 C C . GLN A 1 248 ? 9.904 -6.195 -4.030 1.00 95.44 248 GLN A C 1
ATOM 1849 O O . GLN A 1 248 ? 9.185 -6.369 -5.015 1.00 95.44 248 GLN A O 1
ATOM 1854 N N . ASP A 1 249 ? 9.473 -5.553 -2.949 1.00 97.38 249 ASP A N 1
ATOM 1855 C CA . ASP A 1 249 ? 8.109 -5.045 -2.829 1.00 97.38 249 ASP A CA 1
ATOM 1856 C C . ASP A 1 249 ? 7.847 -3.899 -3.812 1.00 97.38 249 ASP A C 1
ATOM 1858 O O . ASP A 1 249 ? 6.790 -3.862 -4.444 1.00 97.38 249 ASP A O 1
ATOM 1862 N N . SER A 1 250 ? 8.847 -3.046 -4.052 1.00 97.81 250 SER A N 1
ATOM 1863 C CA . SER A 1 250 ? 8.787 -1.986 -5.065 1.00 97.81 250 SER A CA 1
ATOM 1864 C C . SER A 1 250 ? 8.649 -2.571 -6.473 1.00 97.81 250 SER A C 1
ATOM 1866 O O . SER A 1 250 ? 7.780 -2.150 -7.236 1.00 97.81 250 SER A O 1
ATOM 1868 N N . LEU A 1 251 ? 9.444 -3.591 -6.819 1.00 97.50 251 LEU A N 1
ATOM 1869 C CA . LEU A 1 251 ? 9.339 -4.296 -8.103 1.00 97.50 251 LEU A CA 1
ATOM 1870 C C . LEU A 1 251 ? 7.981 -4.988 -8.274 1.00 97.50 251 LEU A C 1
ATOM 1872 O O . LEU A 1 251 ? 7.404 -4.963 -9.361 1.00 97.50 251 LEU A O 1
ATOM 1876 N N . ARG A 1 252 ? 7.445 -5.605 -7.218 1.00 97.81 252 ARG A N 1
ATOM 1877 C CA . ARG A 1 252 ? 6.130 -6.261 -7.259 1.00 97.81 252 ARG A CA 1
ATOM 1878 C C . ARG A 1 252 ? 4.995 -5.249 -7.418 1.00 97.81 252 ARG A C 1
ATOM 1880 O O . ARG A 1 252 ? 4.103 -5.484 -8.231 1.00 97.81 252 ARG A O 1
ATOM 1887 N N . ALA A 1 253 ? 5.056 -4.114 -6.723 1.00 98.62 253 ALA A N 1
ATOM 1888 C CA . ALA A 1 253 ? 4.086 -3.033 -6.875 1.00 98.62 253 ALA A CA 1
ATOM 1889 C C . ALA A 1 253 ? 4.129 -2.442 -8.294 1.00 98.62 253 ALA A C 1
ATOM 1891 O O . ALA A 1 253 ? 3.096 -2.326 -8.951 1.00 98.62 253 ALA A O 1
ATOM 1892 N N . LEU A 1 254 ? 5.327 -2.146 -8.814 1.00 98.44 254 LEU A N 1
ATOM 1893 C CA . LEU A 1 254 ? 5.510 -1.653 -10.184 1.00 98.44 254 LEU A CA 1
ATOM 1894 C C . LEU A 1 254 ? 5.015 -2.660 -11.224 1.00 98.44 254 LEU A C 1
ATOM 1896 O O . LEU A 1 254 ? 4.356 -2.271 -12.185 1.00 98.44 254 LEU A O 1
ATOM 1900 N N . TYR A 1 255 ? 5.255 -3.954 -11.019 1.00 98.12 255 TYR A N 1
ATOM 1901 C CA . TYR A 1 255 ? 4.670 -4.989 -11.864 1.00 98.12 255 TYR A CA 1
ATOM 1902 C C . TYR A 1 255 ? 3.144 -4.945 -11.853 1.00 98.12 255 TYR A C 1
ATOM 1904 O O . TYR A 1 255 ? 2.559 -4.839 -12.929 1.00 98.12 255 TYR A O 1
ATOM 1912 N N . ASN A 1 256 ? 2.508 -4.966 -10.676 1.00 98.56 256 ASN A N 1
ATOM 1913 C CA . ASN A 1 256 ? 1.051 -4.904 -10.569 1.00 98.56 256 ASN A CA 1
ATOM 1914 C C . ASN A 1 256 ? 0.502 -3.684 -11.318 1.00 98.56 256 ASN A C 1
ATOM 1916 O O . ASN A 1 256 ? -0.429 -3.808 -12.109 1.00 98.56 256 ASN A O 1
ATOM 1920 N N . LEU A 1 257 ? 1.116 -2.515 -11.125 1.00 98.44 257 LEU A N 1
ATOM 1921 C CA . LEU A 1 257 ? 0.712 -1.279 -11.791 1.00 98.44 257 LEU A CA 1
ATOM 1922 C C . LEU A 1 257 ? 0.921 -1.329 -13.308 1.00 98.44 257 LEU A C 1
ATOM 1924 O O . LEU A 1 257 ? 0.071 -0.821 -14.033 1.00 98.44 257 LEU A O 1
ATOM 1928 N N . SER A 1 258 ? 2.000 -1.957 -13.789 1.00 97.69 258 SER A N 1
ATOM 1929 C CA . SER A 1 258 ? 2.320 -2.075 -15.222 1.00 97.69 258 SER A CA 1
ATOM 1930 C C . SER A 1 258 ? 1.346 -2.954 -16.012 1.00 97.69 258 SER A C 1
ATOM 1932 O O . SER A 1 258 ? 1.316 -2.859 -17.235 1.00 97.69 258 SER A O 1
ATOM 1934 N N . ILE A 1 259 ? 0.556 -3.802 -15.338 1.00 97.00 259 ILE A N 1
ATOM 1935 C CA . ILE A 1 259 ? -0.484 -4.619 -15.987 1.00 97.00 259 ILE A CA 1
ATOM 1936 C C . ILE A 1 259 ? -1.533 -3.719 -16.651 1.00 97.00 259 ILE A C 1
ATOM 1938 O O . ILE A 1 259 ? -2.062 -4.071 -17.703 1.00 97.00 259 ILE A O 1
ATOM 1942 N N . LEU A 1 260 ? -1.815 -2.548 -16.066 1.00 97.19 260 LEU A N 1
ATOM 1943 C CA . LEU A 1 260 ? -2.726 -1.569 -16.645 1.00 97.19 260 LEU A CA 1
ATOM 1944 C C . LEU A 1 260 ? -1.980 -0.709 -17.690 1.00 97.19 260 LEU A C 1
ATOM 1946 O O . LEU A 1 260 ? -1.095 0.063 -17.312 1.00 97.19 260 LEU A O 1
ATOM 1950 N N . PRO A 1 261 ? -2.347 -0.753 -18.988 1.00 95.50 261 PRO A N 1
ATOM 1951 C CA . PRO A 1 261 ? -1.598 -0.062 -20.044 1.00 95.50 261 PRO A CA 1
ATOM 1952 C C . PRO A 1 261 ? -1.466 1.458 -19.858 1.00 95.50 261 PRO A C 1
ATOM 1954 O O . PRO A 1 261 ? -0.449 2.038 -20.235 1.00 95.50 261 PRO A O 1
ATOM 1957 N N . SER A 1 262 ? -2.453 2.119 -19.241 1.00 95.19 262 SER A N 1
ATOM 1958 C CA . SER A 1 262 ? -2.396 3.565 -18.968 1.00 95.19 262 SER A CA 1
ATOM 1959 C C . SER A 1 262 ? -1.280 3.956 -17.995 1.00 95.19 262 SER A C 1
ATOM 1961 O O . SER A 1 262 ? -0.810 5.088 -18.038 1.00 95.19 262 SER A O 1
ATOM 1963 N N . ASN A 1 263 ? -0.814 3.024 -17.159 1.00 97.06 263 ASN A N 1
ATOM 1964 C CA . ASN A 1 263 ? 0.254 3.260 -16.186 1.00 97.06 263 ASN A CA 1
ATOM 1965 C C . ASN A 1 263 ? 1.654 3.080 -16.784 1.00 97.06 263 ASN A C 1
ATOM 1967 O O . ASN A 1 263 ? 2.641 3.538 -16.207 1.00 97.06 263 ASN A O 1
ATOM 1971 N N . VAL A 1 264 ? 1.764 2.426 -17.944 1.00 95.38 264 VAL A N 1
ATOM 1972 C CA . VAL A 1 264 ? 3.054 2.161 -18.591 1.00 95.38 264 VAL A CA 1
ATOM 1973 C C . VAL A 1 264 ? 3.713 3.451 -19.070 1.00 95.38 264 VAL A C 1
ATOM 1975 O O . VAL A 1 264 ? 4.923 3.597 -18.918 1.00 95.38 264 VAL A O 1
ATOM 1978 N N . LEU A 1 265 ? 2.945 4.398 -19.620 1.00 91.44 265 LEU A N 1
ATOM 1979 C CA . LEU A 1 265 ? 3.507 5.654 -20.123 1.00 91.44 265 LEU A CA 1
ATOM 1980 C C . LEU A 1 265 ? 4.155 6.498 -18.999 1.00 91.44 265 LEU A C 1
ATOM 1982 O O . LEU A 1 265 ? 5.351 6.770 -19.115 1.00 91.44 265 LEU A O 1
ATOM 1986 N N . PRO A 1 266 ? 3.471 6.804 -17.874 1.00 92.00 266 PRO A N 1
ATOM 1987 C CA . PRO A 1 266 ? 4.107 7.468 -16.730 1.00 92.00 266 PRO A CA 1
ATOM 1988 C C . PRO A 1 266 ? 5.358 6.739 -16.216 1.00 92.00 266 PRO A C 1
ATOM 1990 O O . PRO A 1 266 ? 6.355 7.359 -15.844 1.00 92.00 266 PRO A O 1
ATOM 1993 N N . MET A 1 267 ? 5.336 5.404 -16.229 1.00 94.88 267 MET A N 1
ATOM 1994 C CA . MET A 1 267 ? 6.443 4.571 -15.763 1.00 94.88 267 MET A CA 1
ATOM 1995 C C . MET A 1 267 ? 7.697 4.702 -16.637 1.00 94.88 267 MET A C 1
ATOM 1997 O O . MET A 1 267 ? 8.800 4.820 -16.106 1.00 94.88 267 MET A O 1
ATOM 2001 N N . ILE A 1 268 ? 7.551 4.718 -17.966 1.00 92.81 268 ILE A N 1
ATOM 2002 C CA . ILE A 1 268 ? 8.694 4.877 -18.883 1.00 92.81 268 ILE A CA 1
ATOM 2003 C C . ILE A 1 268 ? 9.173 6.326 -19.003 1.00 92.81 268 ILE A C 1
ATOM 2005 O O . ILE A 1 268 ? 10.322 6.545 -19.375 1.00 92.81 268 ILE A O 1
ATOM 2009 N N . GLU A 1 269 ? 8.310 7.299 -18.714 1.00 91.19 269 GLU A N 1
ATOM 2010 C CA . GLU A 1 269 ? 8.663 8.724 -18.681 1.00 91.19 269 GLU A CA 1
ATOM 2011 C C . GLU A 1 269 ? 9.368 9.121 -17.376 1.00 91.19 269 GLU A C 1
ATOM 2013 O O . GLU A 1 269 ? 10.014 10.168 -17.308 1.00 91.19 269 GLU A O 1
ATOM 2018 N N . THR A 1 270 ? 9.322 8.261 -16.354 1.00 91.81 270 THR A N 1
ATOM 2019 C CA . THR A 1 270 ? 10.032 8.473 -15.090 1.00 91.81 270 THR A CA 1
ATOM 2020 C C . THR A 1 270 ? 11.534 8.195 -15.247 1.00 91.81 270 THR A C 1
ATOM 2022 O O . THR A 1 270 ? 12.041 7.103 -14.966 1.00 91.81 270 THR A O 1
ATOM 2025 N N . GLY A 1 271 ? 12.271 9.225 -15.666 1.00 87.88 271 GLY A N 1
ATOM 2026 C CA . GLY A 1 271 ? 13.733 9.222 -15.743 1.00 87.88 271 GLY A CA 1
ATOM 2027 C C . GLY A 1 271 ? 14.289 8.092 -16.617 1.00 87.88 271 GLY A C 1
ATOM 2028 O O . GLY A 1 271 ? 13.806 7.826 -17.711 1.00 87.88 271 GLY A O 1
ATOM 2029 N N . ASP A 1 272 ? 15.323 7.410 -16.130 1.00 92.31 272 ASP A N 1
ATOM 2030 C CA . ASP A 1 272 ? 16.002 6.296 -16.802 1.00 92.31 272 ASP A CA 1
ATOM 2031 C C . ASP A 1 272 ? 15.483 4.913 -16.357 1.00 92.31 272 ASP A C 1
ATOM 2033 O O . ASP A 1 272 ? 16.243 3.948 -16.315 1.00 92.31 272 ASP A O 1
ATOM 2037 N N . PHE A 1 273 ? 14.197 4.786 -16.002 1.00 94.44 273 PHE A N 1
ATOM 2038 C CA . PHE A 1 273 ? 13.641 3.551 -15.430 1.00 94.44 273 PHE A CA 1
ATOM 2039 C C . PHE A 1 273 ? 13.934 2.281 -16.248 1.00 94.44 273 PHE A C 1
ATOM 2041 O O . PHE A 1 273 ? 14.425 1.300 -15.692 1.00 94.44 273 PHE A O 1
ATOM 2048 N N . VAL A 1 274 ? 13.694 2.289 -17.564 1.00 93.62 274 VAL A N 1
ATOM 2049 C CA . VAL A 1 274 ? 13.934 1.099 -18.403 1.00 93.62 274 VAL A CA 1
ATOM 2050 C C . VAL A 1 274 ? 15.431 0.746 -18.504 1.00 93.62 274 VAL A C 1
ATOM 2052 O O . VAL A 1 274 ? 15.774 -0.409 -18.247 1.00 93.62 274 VAL A O 1
ATOM 2055 N N . PRO A 1 275 ? 16.351 1.686 -18.816 1.00 93.94 275 PRO A N 1
ATOM 2056 C CA . PRO A 1 275 ? 17.794 1.432 -18.719 1.00 93.94 275 PRO A CA 1
ATOM 2057 C C . PRO A 1 275 ? 18.254 0.906 -17.351 1.00 93.94 275 PRO A C 1
ATOM 2059 O O . PRO A 1 275 ? 19.087 -0.002 -17.282 1.00 93.94 275 PRO A O 1
ATOM 2062 N N . PHE A 1 276 ? 17.695 1.446 -16.268 1.00 93.88 276 PHE A N 1
ATOM 2063 C CA . PHE A 1 276 ? 17.999 1.018 -14.908 1.00 93.88 276 PHE A CA 1
ATOM 2064 C C . PHE A 1 276 ? 17.591 -0.443 -14.668 1.00 93.88 276 PHE A C 1
ATOM 2066 O O . PHE A 1 276 ? 18.410 -1.237 -14.206 1.00 93.88 276 PHE A O 1
ATOM 2073 N N . LEU A 1 277 ? 16.371 -0.830 -15.062 1.00 93.50 277 LEU A N 1
ATOM 2074 C CA . LEU A 1 277 ? 15.907 -2.217 -14.968 1.00 93.50 277 LEU A CA 1
ATOM 2075 C C . LEU A 1 277 ? 16.818 -3.184 -15.734 1.00 93.50 277 LEU A C 1
ATOM 2077 O O . LEU A 1 277 ? 17.159 -4.241 -15.211 1.00 93.50 277 LEU A O 1
ATOM 2081 N N . LEU A 1 278 ? 17.249 -2.817 -16.946 1.00 91.88 278 LEU A N 1
ATOM 2082 C CA . LEU A 1 278 ? 18.147 -3.649 -17.753 1.00 91.88 278 LEU A CA 1
ATOM 2083 C C . LEU A 1 278 ? 19.503 -3.875 -17.075 1.00 91.88 278 LEU A C 1
ATOM 2085 O O . LEU A 1 278 ? 20.034 -4.980 -17.136 1.00 91.88 278 LEU A O 1
ATOM 2089 N N . THR A 1 279 ? 20.037 -2.854 -16.401 1.00 91.00 279 THR A N 1
ATOM 2090 C CA . THR A 1 279 ? 21.278 -2.968 -15.617 1.00 91.00 279 THR A CA 1
ATOM 2091 C C . THR A 1 279 ? 21.090 -3.871 -14.392 1.00 91.00 279 THR A C 1
ATOM 2093 O O . THR A 1 279 ? 21.983 -4.642 -14.051 1.00 91.00 279 THR A O 1
ATOM 2096 N N . MET A 1 280 ? 19.915 -3.826 -13.755 1.00 89.25 280 MET A N 1
ATOM 2097 C CA . MET A 1 280 ? 19.590 -4.631 -12.571 1.00 89.25 280 MET A CA 1
ATOM 2098 C C . MET A 1 280 ? 19.377 -6.126 -12.876 1.00 89.25 280 MET A C 1
ATOM 2100 O O . MET A 1 280 ? 19.506 -6.949 -11.975 1.00 89.25 280 MET A O 1
ATOM 2104 N N . MET A 1 281 ? 19.105 -6.513 -14.131 1.00 81.38 281 MET A N 1
ATOM 2105 C CA . MET A 1 281 ? 18.835 -7.916 -14.505 1.00 81.38 281 MET A CA 1
ATOM 2106 C C . MET A 1 281 ? 19.971 -8.901 -14.187 1.00 81.38 281 MET A C 1
ATOM 2108 O O . MET A 1 281 ? 19.720 -10.105 -14.176 1.00 81.38 281 MET A O 1
ATOM 2112 N N . GLY A 1 282 ? 21.191 -8.414 -13.928 1.00 72.94 282 GLY A N 1
ATOM 2113 C CA . GLY A 1 282 ? 22.320 -9.240 -13.489 1.00 72.94 282 GLY A CA 1
ATOM 2114 C C . GLY A 1 282 ? 22.150 -9.864 -12.097 1.00 72.94 282 GLY A C 1
ATOM 2115 O O . GLY A 1 282 ? 22.895 -10.780 -11.759 1.00 72.94 282 GLY A O 1
ATOM 2116 N N . ASP A 1 283 ? 21.177 -9.405 -11.304 1.00 72.50 283 ASP A N 1
ATOM 2117 C CA . ASP A 1 283 ? 20.833 -9.987 -10.007 1.00 72.50 283 ASP A CA 1
ATOM 2118 C C . ASP A 1 283 ? 19.723 -11.046 -10.136 1.00 72.50 283 ASP A C 1
ATOM 2120 O O . ASP A 1 283 ? 18.556 -10.736 -10.398 1.00 72.50 283 ASP A O 1
ATOM 2124 N N . THR A 1 284 ? 20.095 -12.308 -9.902 1.00 63.59 284 THR A N 1
ATOM 2125 C CA . THR A 1 284 ? 19.233 -13.496 -10.047 1.00 63.59 284 THR A CA 1
ATOM 2126 C C . THR A 1 284 ? 17.936 -13.452 -9.232 1.00 63.59 284 THR A C 1
ATOM 2128 O O . THR A 1 284 ? 16.967 -14.106 -9.610 1.00 63.59 284 THR A O 1
ATOM 2131 N N . GLY A 1 285 ? 17.878 -12.678 -8.140 1.00 72.88 285 GLY A N 1
ATOM 2132 C CA . GLY A 1 285 ? 16.685 -12.591 -7.289 1.00 72.88 285 GLY A CA 1
ATOM 2133 C C . GLY A 1 285 ? 15.565 -11.705 -7.846 1.00 72.88 285 GLY A C 1
ATOM 2134 O O . GLY A 1 285 ? 14.428 -11.780 -7.378 1.00 72.88 285 GLY A O 1
ATOM 2135 N N . SER A 1 286 ? 15.864 -10.856 -8.833 1.00 78.44 286 SER A N 1
ATOM 2136 C CA . SER A 1 286 ? 14.945 -9.816 -9.325 1.00 78.44 286 SER A CA 1
ATOM 2137 C C . SER A 1 286 ? 14.581 -9.978 -10.806 1.00 78.44 286 SER A C 1
ATOM 2139 O O . SER A 1 286 ? 13.619 -9.360 -11.273 1.00 78.44 286 SER A O 1
ATOM 2141 N N . SER A 1 287 ? 15.305 -10.825 -11.548 1.00 85.62 287 SER A N 1
ATOM 2142 C CA . SER A 1 287 ? 15.211 -10.948 -13.009 1.00 85.62 287 SER A CA 1
ATOM 2143 C C . SER A 1 287 ? 13.800 -11.279 -13.508 1.00 85.62 287 SER A C 1
ATOM 2145 O O . SER A 1 287 ? 13.306 -10.592 -14.399 1.00 85.62 287 SER A O 1
ATOM 2147 N N . ASP A 1 288 ? 13.104 -12.252 -12.910 1.00 88.75 288 ASP A N 1
ATOM 2148 C CA . ASP A 1 288 ? 11.759 -12.660 -13.354 1.00 88.75 288 ASP A CA 1
ATOM 2149 C C . ASP A 1 288 ? 10.754 -11.506 -13.289 1.00 88.75 288 ASP A C 1
ATOM 2151 O O . ASP A 1 288 ? 9.943 -11.283 -14.199 1.00 88.75 288 ASP A O 1
ATOM 2155 N N . ARG A 1 289 ? 10.824 -10.726 -12.206 1.00 91.38 289 ARG A N 1
ATOM 2156 C CA . ARG A 1 289 ? 9.932 -9.587 -12.000 1.00 91.38 289 ARG A CA 1
ATOM 2157 C C . ARG A 1 289 ? 10.272 -8.447 -12.952 1.00 91.38 289 ARG A C 1
ATOM 2159 O O . ARG A 1 289 ? 9.361 -7.858 -13.530 1.00 91.38 289 ARG A O 1
ATOM 2166 N N . ILE A 1 290 ? 11.561 -8.182 -13.158 1.00 94.06 290 ILE A N 1
ATOM 2167 C CA . ILE A 1 290 ? 12.040 -7.181 -14.115 1.00 94.06 290 ILE A CA 1
ATOM 2168 C C . ILE A 1 290 ? 11.572 -7.527 -15.534 1.00 94.06 290 ILE A C 1
ATOM 2170 O O . ILE A 1 290 ? 10.983 -6.682 -16.206 1.00 94.06 290 ILE A O 1
ATOM 2174 N N . LEU A 1 291 ? 11.761 -8.773 -15.974 1.00 94.25 291 LEU A N 1
ATOM 2175 C CA . LEU A 1 291 ? 11.323 -9.241 -17.291 1.00 94.25 291 LEU A CA 1
ATOM 2176 C C . LEU A 1 291 ? 9.807 -9.117 -17.465 1.00 94.25 291 LEU A C 1
ATOM 2178 O O . LEU A 1 291 ? 9.344 -8.710 -18.529 1.00 94.25 291 LEU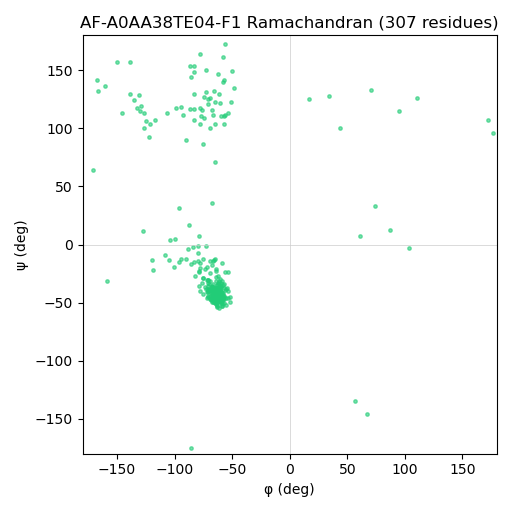 A O 1
ATOM 2182 N N . SER A 1 292 ? 9.037 -9.396 -16.413 1.00 95.12 292 SER A N 1
ATOM 2183 C CA . SER A 1 292 ? 7.580 -9.240 -16.431 1.00 95.12 292 SER A CA 1
ATOM 2184 C C . SER A 1 292 ? 7.154 -7.778 -16.627 1.00 95.12 292 SER A C 1
ATOM 2186 O O . SER A 1 292 ? 6.273 -7.500 -17.440 1.00 95.12 292 SER A O 1
ATOM 2188 N N . ILE A 1 293 ? 7.811 -6.831 -15.944 1.00 96.00 293 ILE A N 1
ATOM 2189 C CA . ILE A 1 293 ? 7.576 -5.389 -16.144 1.00 96.00 293 ILE A CA 1
ATOM 2190 C C . ILE A 1 293 ? 7.935 -4.992 -17.580 1.00 96.00 293 ILE A C 1
ATOM 2192 O O . ILE A 1 293 ? 7.133 -4.363 -18.269 1.00 96.00 293 ILE A O 1
ATOM 2196 N N . LEU A 1 294 ? 9.117 -5.389 -18.065 1.00 94.88 294 LEU A N 1
ATOM 2197 C CA . LEU A 1 294 ? 9.572 -5.074 -19.423 1.00 94.88 294 LEU A CA 1
ATOM 2198 C C . LEU A 1 294 ? 8.642 -5.663 -20.495 1.00 94.88 294 LEU A C 1
ATOM 2200 O O . LEU A 1 294 ? 8.383 -5.006 -21.502 1.00 94.88 294 LEU A O 1
ATOM 2204 N N . SER A 1 295 ? 8.097 -6.859 -20.269 1.00 95.38 295 SER A N 1
ATOM 2205 C CA . SER A 1 295 ? 7.102 -7.481 -21.146 1.00 95.38 295 SER A CA 1
ATOM 2206 C C . SER A 1 295 ? 5.834 -6.628 -21.260 1.00 95.38 295 SER A C 1
ATOM 2208 O O . SER A 1 295 ? 5.390 -6.334 -22.374 1.00 95.38 295 SER A O 1
ATOM 2210 N N . ASN A 1 296 ? 5.289 -6.156 -20.133 1.00 95.62 296 ASN A N 1
ATOM 2211 C CA . ASN A 1 296 ? 4.112 -5.278 -20.117 1.00 95.62 296 ASN A CA 1
ATOM 2212 C C . ASN A 1 296 ? 4.392 -3.937 -20.812 1.00 95.62 296 ASN A C 1
ATOM 2214 O O . ASN A 1 296 ? 3.584 -3.454 -21.612 1.00 95.62 296 ASN A O 1
ATOM 2218 N N . VAL A 1 297 ? 5.581 -3.376 -20.575 1.00 92.25 297 VAL A N 1
ATOM 2219 C CA . VAL A 1 297 ? 6.049 -2.149 -21.227 1.00 92.25 297 VAL A CA 1
ATOM 2220 C C . VAL A 1 297 ? 6.096 -2.321 -22.750 1.00 92.25 297 VAL A C 1
ATOM 2222 O O . VAL A 1 297 ? 5.537 -1.508 -23.481 1.00 92.25 297 VAL A O 1
ATOM 2225 N N . VAL A 1 298 ? 6.715 -3.394 -23.252 1.00 91.69 298 VAL A N 1
ATOM 2226 C CA . VAL A 1 298 ? 6.868 -3.653 -24.698 1.00 91.69 298 VAL A CA 1
ATOM 2227 C C . VAL A 1 298 ? 5.540 -3.986 -25.387 1.00 91.69 298 VAL A C 1
ATOM 2229 O O . VAL A 1 298 ? 5.377 -3.675 -26.575 1.00 91.69 298 VAL A O 1
ATOM 2232 N N . SER A 1 299 ? 4.618 -4.616 -24.657 1.00 90.69 299 SER A N 1
ATOM 2233 C CA . SER A 1 299 ? 3.305 -5.040 -25.156 1.00 90.69 299 SER A CA 1
ATOM 2234 C C . SER A 1 299 ? 2.298 -3.897 -25.249 1.00 90.69 299 SER A C 1
ATOM 2236 O O . SER A 1 299 ? 1.339 -4.001 -26.009 1.00 90.69 299 SER A O 1
ATOM 2238 N N . THR A 1 300 ? 2.517 -2.797 -24.526 1.00 86.75 300 THR A N 1
ATOM 2239 C CA . THR A 1 300 ? 1.620 -1.639 -24.554 1.00 86.75 300 THR A CA 1
ATOM 2240 C C . THR A 1 300 ? 1.830 -0.826 -25.838 1.00 86.75 300 THR A C 1
ATOM 2242 O O . THR A 1 300 ? 2.910 -0.258 -26.043 1.00 86.75 300 THR A O 1
ATOM 2245 N N . PRO A 1 301 ? 0.824 -0.732 -26.732 1.00 74.06 301 PRO A N 1
ATOM 2246 C CA . PRO A 1 301 ? 0.912 0.119 -27.910 1.00 74.06 301 PRO A CA 1
ATOM 2247 C C . PRO A 1 301 ? 0.966 1.581 -27.467 1.00 74.06 301 PRO A C 1
ATOM 2249 O O . PRO A 1 301 ? 0.139 2.021 -26.669 1.00 74.06 301 PRO A O 1
ATOM 2252 N N . ARG A 1 302 ? 1.905 2.371 -28.000 1.00 61.12 302 ARG A N 1
ATOM 2253 C CA . ARG A 1 302 ? 1.845 3.822 -27.797 1.00 61.12 302 ARG A CA 1
ATOM 2254 C C . ARG A 1 302 ? 0.631 4.355 -28.551 1.00 61.12 302 ARG A C 1
ATOM 2256 O O . ARG A 1 302 ? 0.601 4.298 -29.780 1.00 61.12 302 ARG A O 1
ATOM 2263 N N . VAL A 1 303 ? -0.343 4.894 -27.821 1.00 57.44 303 VAL A N 1
ATOM 2264 C CA . VAL A 1 303 ? -1.345 5.787 -28.406 1.00 57.44 303 VAL A CA 1
ATOM 2265 C C . VAL A 1 303 ? -0.565 7.023 -28.848 1.00 57.44 303 VAL A C 1
ATOM 2267 O O . VAL A 1 303 ? -0.088 7.790 -28.015 1.00 57.44 303 VAL A O 1
ATOM 2270 N N . GLY A 1 304 ? -0.317 7.152 -30.154 1.00 53.22 304 GLY A N 1
ATOM 2271 C CA . GLY A 1 304 ? 0.288 8.360 -30.714 1.00 53.22 304 GLY A CA 1
ATOM 2272 C C . GLY A 1 304 ? -0.570 9.586 -30.381 1.00 53.22 304 GLY A C 1
ATOM 2273 O O . GLY A 1 304 ? -1.746 9.419 -30.039 1.00 53.22 304 GLY A O 1
ATOM 2274 N N . PRO A 1 305 ? -0.022 10.812 -30.467 1.00 49.72 305 PRO A N 1
ATOM 2275 C CA . PRO A 1 305 ? -0.845 12.005 -30.318 1.00 49.72 305 PRO A CA 1
ATOM 2276 C C . PRO A 1 305 ? -2.035 11.873 -31.270 1.00 49.72 305 PRO A C 1
ATOM 2278 O O . PRO A 1 305 ? -1.846 11.655 -32.470 1.00 49.72 305 PRO A O 1
ATOM 2281 N N . ARG A 1 306 ? -3.260 11.928 -30.727 1.00 47.66 306 ARG A N 1
ATOM 2282 C CA . ARG A 1 306 ? -4.458 12.062 -31.556 1.00 47.66 306 ARG A CA 1
ATOM 2283 C C . ARG A 1 306 ? -4.219 13.319 -32.378 1.00 47.66 306 ARG A C 1
ATOM 2285 O O . ARG A 1 306 ? -4.134 14.402 -31.805 1.00 47.66 306 ARG A O 1
ATOM 2292 N N . LEU A 1 307 ? -4.032 13.156 -33.686 1.00 43.53 307 LEU A N 1
ATOM 2293 C CA . LEU A 1 307 ? -4.123 14.268 -34.616 1.00 43.53 307 LEU A CA 1
ATOM 2294 C C . LEU A 1 307 ? -5.522 14.839 -34.395 1.00 43.53 307 LEU A C 1
ATOM 2296 O O . LEU A 1 307 ? -6.517 14.185 -34.707 1.00 43.53 307 LEU A O 1
ATOM 2300 N N . VAL A 1 308 ? -5.583 15.973 -33.701 1.00 44.25 308 VAL A N 1
ATOM 2301 C CA . VAL A 1 308 ? -6.819 16.730 -33.549 1.00 44.25 308 VAL A CA 1
ATOM 2302 C C . VAL A 1 308 ? -7.172 17.195 -34.967 1.00 44.25 308 VAL A C 1
ATOM 2304 O O . VAL A 1 308 ? -6.284 17.755 -35.616 1.00 44.25 308 VAL A O 1
ATOM 2307 N N . PRO A 1 309 ? -8.368 16.861 -35.484 1.00 56.34 309 PRO A N 1
ATOM 2308 C CA . PRO A 1 309 ? -8.776 17.236 -36.834 1.00 56.34 309 PRO A CA 1
ATOM 2309 C C . PRO A 1 309 ? -8.905 18.752 -37.003 1.00 56.34 309 PRO A C 1
ATOM 2311 O O . PRO A 1 309 ? -9.207 19.440 -36.000 1.00 56.34 309 PRO A O 1
#

Solvent-accessible surface area (backbone atoms only — not comparable to full-atom values): 18238 Å² total; per-residue (Å²): 143,85,81,87,78,84,84,82,81,78,84,87,82,61,69,71,59,58,53,46,60,48,47,54,45,52,52,55,51,59,62,58,75,68,75,77,89,78,93,82,87,81,89,81,82,87,88,87,87,84,88,84,89,88,81,91,83,86,90,89,80,86,87,83,85,83,81,92,71,96,66,100,46,74,68,60,54,55,51,51,51,54,49,52,53,50,50,52,50,49,51,51,51,51,53,51,54,53,50,55,51,49,20,44,49,26,46,68,44,93,62,64,70,66,45,32,37,53,11,26,48,45,44,23,60,52,15,59,87,32,70,66,47,24,53,51,45,51,74,68,55,45,56,59,52,38,46,57,35,58,74,48,91,46,66,67,38,27,45,32,20,38,49,19,54,36,28,32,26,61,98,30,65,69,46,32,49,51,42,52,76,63,44,38,65,58,57,58,45,51,68,68,64,42,84,86,67,64,79,60,54,69,68,51,52,43,39,50,39,50,33,48,29,56,38,26,69,39,73,85,43,25,62,62,48,45,74,69,56,50,50,58,53,39,54,51,48,46,71,72,56,85,52,68,66,51,38,51,36,26,49,51,22,51,34,44,31,29,71,43,62,83,32,34,58,63,48,58,67,43,72,61,43,64,67,51,50,64,66,53,46,80,40,84,92,49,30,73,56,49,50,51,35,52,49,39,52,69,69,44,78,80,81,64,84,76,79,78,129

pLDDT: mean 75.69, std 25.26, range [24.33, 98.88]